Protein AF-A0A7G2C3T5-F1 (afdb_monomer_lite)

Foldseek 3Di:
DDDDDDDPVRVVVVVVVVVVVVVVVVCVVPDDDPDPPDDPDPPPPPPVPPPPPPCVVVVVVVVVVVVVVVVVVVVCVVCVNDDPPPPPVVPPCVVVVVVVVVVVVVVVVVVVVVVVVVCVVPDDDPDDPVVVVVVVVVVQVVCCVPDPDHDDDPVPPDPPPPPPPDDCVVVVVVVVVDDDDDDDDDDDDDDDDDDDDDDDDDDDDDDPDD

InterPro domains:
  IPR029488 Hemingway/CFA97 [PF13879] (24-121)
  IPR038792 CFAP97 domain-containing protein 1/2 [PTHR33768] (8-199)

Radius of gyration: 69.46 Å; chains: 1; bounding box: 112×69×190 Å

Organism: NCBI:txid59799

Sequence (210 aa):
MTEPKKSGSQMTQEAMQQRAYQQHRERLANVKPSVDNKTPESAAYTRHVGRQKNNEKQFNQVEYENQVLVDRLVHIMSTKGGVDNSEPWRDKNKGVDSNRKRNNRQKEIDMENQRLLARLQNAKPTYSSQKMKSDRKKNETYASNISRYPYRPMDTAEPLEKEAYVPQASRKAERQQEQPHREEQHESESGSGEEYAQDDDDFESDEDTE

Structure (mmCIF, N/CA/C/O backbone):
data_AF-A0A7G2C3T5-F1
#
_entry.id   AF-A0A7G2C3T5-F1
#
loop_
_atom_site.group_PDB
_atom_site.id
_atom_site.type_symbol
_atom_site.label_atom_id
_atom_site.label_alt_id
_atom_site.label_comp_id
_atom_site.label_asym_id
_atom_site.label_entity_id
_atom_site.label_seq_id
_atom_site.pdbx_PDB_ins_code
_atom_site.Cartn_x
_atom_site.Cartn_y
_atom_site.Cartn_z
_atom_site.occupancy
_atom_site.B_iso_or_equiv
_atom_site.auth_seq_id
_atom_site.auth_comp_id
_atom_site.auth_asym_id
_atom_site.auth_atom_id
_atom_site.pdbx_PDB_model_num
ATOM 1 N N . MET A 1 1 ? 49.537 8.658 -113.781 1.00 55.59 1 MET A N 1
ATOM 2 C CA . MET A 1 1 ? 50.329 9.873 -114.064 1.00 55.59 1 MET A CA 1
ATOM 3 C C . MET A 1 1 ? 51.605 9.775 -113.247 1.00 55.59 1 MET A C 1
ATOM 5 O O . MET A 1 1 ? 51.510 9.592 -112.043 1.00 55.59 1 MET A O 1
ATOM 9 N N . THR A 1 2 ? 52.768 9.746 -113.892 1.00 65.00 2 THR A N 1
ATOM 10 C CA . THR A 1 2 ? 54.082 9.647 -113.235 1.00 65.00 2 THR A CA 1
ATOM 11 C C . THR A 1 2 ? 54.535 11.034 -112.796 1.00 65.00 2 THR A C 1
ATOM 13 O O . THR A 1 2 ? 54.501 11.954 -113.613 1.00 65.00 2 THR A O 1
ATOM 16 N N . GLU A 1 3 ? 54.935 11.196 -111.534 1.00 73.31 3 GLU A N 1
ATOM 17 C CA . GLU A 1 3 ? 55.375 12.497 -111.023 1.00 73.31 3 GLU A CA 1
ATOM 18 C C . GLU A 1 3 ? 56.602 13.037 -111.783 1.00 73.31 3 GLU A C 1
ATOM 20 O O . GLU A 1 3 ? 57.465 12.255 -112.205 1.00 73.31 3 GLU A O 1
ATOM 25 N N . PRO A 1 4 ? 56.690 14.365 -111.988 1.00 75.06 4 PRO A N 1
ATOM 26 C CA . PRO A 1 4 ? 57.822 14.978 -112.668 1.00 75.06 4 PRO A CA 1
ATOM 27 C C . PRO A 1 4 ? 59.125 14.744 -111.890 1.00 75.06 4 PRO A C 1
ATOM 29 O O . PRO A 1 4 ? 59.168 14.831 -110.662 1.00 75.06 4 PRO A O 1
ATOM 32 N N . LYS A 1 5 ? 60.213 14.453 -112.617 1.00 71.38 5 LYS A N 1
ATOM 33 C CA . LYS A 1 5 ? 61.543 14.219 -112.031 1.00 71.38 5 LYS A CA 1
ATOM 34 C C . LYS A 1 5 ? 62.011 15.480 -111.300 1.00 71.38 5 LYS A C 1
ATOM 36 O O . LYS A 1 5 ? 62.174 16.530 -111.919 1.00 71.38 5 LYS A O 1
ATOM 41 N N . LYS A 1 6 ? 62.235 15.365 -109.992 1.00 72.25 6 LYS A N 1
ATOM 42 C CA . LYS A 1 6 ? 62.668 16.475 -109.137 1.00 72.25 6 LYS A CA 1
ATOM 43 C C . LYS A 1 6 ? 64.092 16.910 -109.495 1.00 72.25 6 LYS A C 1
ATOM 45 O O . LYS A 1 6 ? 64.972 16.075 -109.701 1.00 72.25 6 LYS A O 1
ATOM 50 N N . SER A 1 7 ? 64.312 18.223 -109.564 1.00 80.19 7 SER A N 1
ATOM 51 C CA . SER A 1 7 ? 65.638 18.815 -109.794 1.00 80.19 7 SER A CA 1
ATOM 52 C C . SER A 1 7 ? 66.581 18.525 -108.618 1.00 80.19 7 SER A C 1
ATOM 54 O O . SER A 1 7 ? 66.133 18.414 -107.476 1.00 80.19 7 SER A O 1
ATOM 56 N N . GLY A 1 8 ? 67.896 18.452 -108.857 1.00 80.62 8 GLY A N 1
ATOM 57 C CA . GLY A 1 8 ? 68.891 18.185 -107.807 1.00 80.62 8 GLY A CA 1
ATOM 58 C C . GLY A 1 8 ? 68.818 19.163 -106.626 1.00 80.62 8 GLY A C 1
ATOM 59 O O . GLY A 1 8 ? 68.940 18.750 -105.477 1.00 80.62 8 GLY A O 1
ATOM 60 N N . SER A 1 9 ? 68.514 20.438 -106.892 1.00 83.31 9 SER A N 1
ATOM 61 C CA . SER A 1 9 ? 68.298 21.458 -105.853 1.00 83.31 9 SER A CA 1
ATOM 62 C C . SER A 1 9 ? 67.016 21.235 -105.039 1.00 83.31 9 SER A C 1
ATOM 64 O O . SER A 1 9 ? 66.939 21.652 -103.889 1.00 83.31 9 SER A O 1
ATOM 66 N N . GLN A 1 10 ? 65.995 20.611 -105.627 1.00 81.75 10 GLN A N 1
ATOM 67 C CA . GLN A 1 10 ? 64.730 20.313 -104.953 1.00 81.75 10 GLN A CA 1
ATOM 68 C C . GLN A 1 10 ? 64.885 19.101 -104.026 1.00 81.75 10 GLN A C 1
ATOM 70 O O . GLN A 1 10 ? 64.400 19.116 -102.900 1.00 81.75 10 GLN A O 1
ATOM 75 N N . MET A 1 11 ? 65.644 18.090 -104.458 1.00 84.81 11 MET A N 1
ATOM 76 C CA . MET A 1 11 ? 65.967 16.909 -103.650 1.00 84.81 11 MET A CA 1
ATOM 77 C C . MET A 1 11 ? 66.753 17.265 -102.383 1.00 84.81 11 MET A C 1
ATOM 79 O O . MET A 1 11 ? 66.468 16.741 -101.306 1.00 84.81 11 MET A O 1
ATOM 83 N N . THR A 1 12 ? 67.728 18.173 -102.483 1.00 86.69 12 THR A N 1
ATOM 84 C CA . THR A 1 12 ? 68.515 18.612 -101.320 1.00 86.69 12 THR A CA 1
ATOM 85 C C . THR A 1 12 ? 67.675 19.425 -100.339 1.00 86.69 12 THR A C 1
ATOM 87 O O . THR A 1 12 ? 67.779 19.211 -99.132 1.00 86.69 12 THR A O 1
ATOM 90 N N . GLN A 1 13 ? 66.797 20.300 -100.836 1.00 88.50 13 GLN A N 1
ATOM 91 C CA . GLN A 1 13 ? 65.859 21.055 -100.002 1.00 88.50 13 GLN A CA 1
ATOM 92 C C . GLN A 1 13 ? 64.874 20.136 -99.271 1.00 88.50 13 GLN A C 1
ATOM 94 O O . GLN A 1 13 ? 64.680 20.294 -98.066 1.00 88.50 13 GLN A O 1
ATOM 99 N N . GLU A 1 14 ? 64.300 19.144 -99.955 1.00 88.81 14 GLU A N 1
ATOM 100 C CA . GLU A 1 14 ? 63.409 18.158 -99.332 1.00 88.81 14 GLU A CA 1
ATOM 101 C C . GLU A 1 14 ? 64.135 17.333 -98.262 1.00 88.81 14 GLU A C 1
ATOM 103 O O . GLU A 1 14 ? 63.623 17.183 -97.154 1.00 88.81 14 GLU A O 1
ATOM 108 N N . ALA A 1 15 ? 65.357 16.865 -98.535 1.00 89.25 15 ALA A N 1
ATOM 109 C CA . ALA A 1 15 ? 66.158 16.130 -97.555 1.00 89.25 15 ALA A CA 1
ATOM 110 C C . ALA A 1 15 ? 66.499 16.987 -96.321 1.00 89.25 15 ALA A C 1
ATOM 112 O O . ALA A 1 15 ? 66.446 16.505 -95.186 1.00 89.25 15 ALA A O 1
ATOM 113 N N . MET A 1 16 ? 66.803 18.274 -96.516 1.00 92.69 16 MET A N 1
ATOM 114 C CA . MET A 1 16 ? 67.028 19.215 -95.415 1.00 92.69 16 MET A CA 1
ATOM 115 C C . MET A 1 16 ? 65.765 19.428 -94.578 1.00 92.69 16 MET A C 1
ATOM 117 O O . MET A 1 16 ? 65.841 19.393 -93.349 1.00 92.69 16 MET A O 1
ATOM 121 N N . GLN A 1 17 ? 64.610 19.607 -95.221 1.00 93.00 17 GLN A N 1
ATOM 122 C CA . GLN A 1 17 ? 63.327 19.753 -94.532 1.00 93.00 17 GLN A CA 1
ATOM 123 C C . GLN A 1 17 ? 62.967 18.489 -93.746 1.00 93.00 17 GLN A C 1
ATOM 125 O O . GLN A 1 17 ? 62.591 18.579 -92.578 1.00 93.00 17 GLN A O 1
ATOM 130 N N . GLN A 1 18 ? 63.155 17.309 -94.340 1.00 93.25 18 GLN A N 1
ATOM 131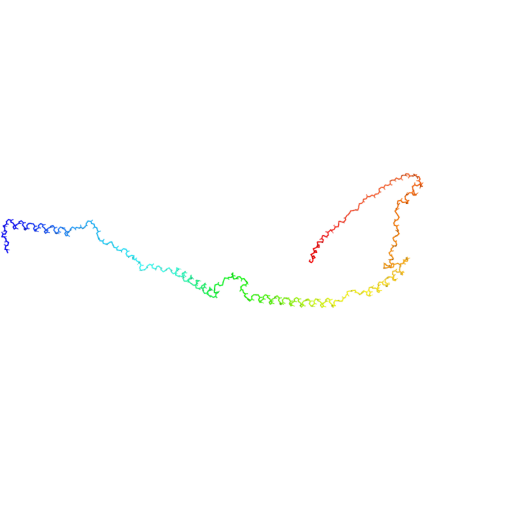 C CA . GLN A 1 18 ? 62.936 16.029 -93.665 1.00 93.25 18 GLN A CA 1
ATOM 132 C C . GLN A 1 18 ? 63.851 15.870 -92.448 1.00 93.25 18 GLN A C 1
ATOM 134 O O . GLN A 1 18 ? 63.385 15.480 -91.378 1.00 93.25 18 GLN A O 1
ATOM 139 N N . ARG A 1 19 ? 65.134 16.230 -92.569 1.00 93.44 19 ARG A N 1
ATOM 140 C CA . ARG A 1 19 ? 66.083 16.191 -91.449 1.00 93.44 19 ARG A CA 1
ATOM 141 C C . ARG A 1 19 ? 65.691 17.161 -90.333 1.00 93.44 19 ARG A C 1
ATOM 143 O O . ARG A 1 19 ? 65.727 16.786 -89.164 1.00 93.44 19 ARG A O 1
ATOM 150 N N . ALA A 1 20 ? 65.296 18.386 -90.674 1.00 94.81 20 ALA A N 1
ATOM 151 C CA . ALA A 1 20 ? 64.829 19.372 -89.700 1.00 94.81 20 ALA A CA 1
ATOM 152 C C . ALA A 1 20 ? 63.558 18.893 -88.979 1.00 94.81 20 ALA A C 1
ATOM 154 O O . ALA A 1 20 ? 63.442 19.035 -87.761 1.00 94.81 20 ALA A O 1
ATOM 155 N N . TYR A 1 21 ? 62.640 18.262 -89.713 1.00 95.38 21 TYR A N 1
ATOM 156 C CA . TYR A 1 21 ? 61.425 17.679 -89.156 1.00 95.38 21 TYR A CA 1
ATOM 157 C C . TYR A 1 21 ? 61.725 16.528 -88.187 1.00 95.38 21 TYR A C 1
ATOM 159 O O . TYR A 1 21 ? 61.172 16.490 -87.089 1.00 95.38 21 TYR A O 1
ATOM 167 N N . GLN A 1 22 ? 62.644 15.626 -88.545 1.00 95.19 22 GLN A N 1
ATOM 168 C CA . GLN A 1 22 ? 63.076 14.537 -87.662 1.00 95.19 22 GLN A CA 1
ATOM 169 C C . GLN A 1 22 ? 63.698 15.078 -86.369 1.00 95.19 22 GLN A C 1
ATOM 171 O O . GLN A 1 22 ? 63.258 14.708 -85.283 1.00 95.19 22 GLN A O 1
ATOM 176 N N . GLN A 1 23 ? 64.621 16.040 -86.472 1.00 94.81 23 GLN A N 1
ATOM 177 C CA . GLN A 1 23 ? 65.222 16.689 -85.300 1.00 94.81 23 GLN A CA 1
ATOM 178 C C . GLN A 1 23 ? 64.179 17.386 -84.421 1.00 94.81 23 GLN A C 1
ATOM 180 O O . GLN A 1 23 ? 64.268 17.352 -83.195 1.00 94.81 23 GLN A O 1
ATOM 185 N N . HIS A 1 24 ? 63.176 18.029 -85.022 1.00 95.62 24 HIS A N 1
ATOM 186 C CA . HIS A 1 24 ? 62.096 18.650 -84.264 1.00 95.62 24 HIS A CA 1
ATOM 187 C C . HIS A 1 24 ? 61.274 17.609 -83.494 1.00 95.62 24 HIS A C 1
ATOM 189 O O . HIS A 1 24 ? 61.003 17.809 -82.309 1.00 95.62 24 HIS A O 1
ATOM 195 N N . ARG A 1 25 ? 60.931 16.483 -84.129 1.00 95.94 25 ARG A N 1
ATOM 196 C CA . ARG A 1 25 ? 60.209 15.386 -83.470 1.00 95.94 25 ARG A CA 1
ATOM 197 C C . ARG A 1 25 ? 61.007 14.763 -82.332 1.00 95.94 25 ARG A C 1
ATOM 199 O O . ARG A 1 25 ? 60.432 14.505 -81.280 1.00 95.94 25 ARG A O 1
ATOM 206 N N . GLU A 1 26 ? 62.311 14.571 -82.510 1.00 95.25 26 GLU A N 1
ATOM 207 C CA . GLU A 1 26 ? 63.200 14.093 -81.445 1.00 95.25 26 GLU A CA 1
ATOM 208 C C . GLU A 1 26 ? 63.234 15.062 -80.262 1.00 95.25 26 GLU A C 1
ATOM 210 O O . GLU A 1 26 ? 63.181 14.636 -79.109 1.00 95.25 26 GLU A O 1
ATOM 215 N N . ARG A 1 27 ? 63.262 16.376 -80.519 1.00 94.12 27 ARG A N 1
ATOM 216 C CA . ARG A 1 27 ? 63.163 17.378 -79.450 1.00 94.12 27 ARG A CA 1
ATOM 217 C C . ARG A 1 27 ? 61.826 17.273 -78.726 1.00 94.12 27 ARG A C 1
ATOM 219 O O . ARG A 1 27 ? 61.833 17.207 -77.506 1.00 94.12 27 ARG A O 1
ATOM 226 N N . LEU A 1 28 ? 60.706 17.197 -79.446 1.00 92.25 28 LEU A N 1
ATOM 227 C CA . LEU A 1 28 ? 59.378 17.064 -78.833 1.00 92.25 28 LEU A CA 1
ATOM 228 C C . LEU A 1 28 ? 59.247 15.798 -77.976 1.00 92.25 28 LEU A C 1
ATOM 230 O O . LEU A 1 28 ? 58.658 15.862 -76.905 1.00 92.25 28 LEU A O 1
ATOM 234 N N . ALA A 1 29 ? 59.822 14.674 -78.414 1.00 90.81 29 ALA A N 1
ATOM 235 C CA . ALA A 1 29 ? 59.808 13.427 -77.651 1.00 90.81 29 ALA A CA 1
ATOM 236 C C . ALA A 1 29 ? 60.634 13.510 -76.354 1.00 90.81 29 ALA A C 1
ATOM 238 O O . ALA A 1 29 ? 60.285 12.878 -75.361 1.00 90.81 29 ALA A O 1
ATOM 239 N N . ASN A 1 30 ? 61.715 14.296 -76.358 1.00 91.00 30 ASN A N 1
ATOM 240 C CA . ASN A 1 30 ? 62.633 14.431 -75.225 1.00 91.00 30 ASN A CA 1
ATOM 241 C C . ASN A 1 30 ? 62.318 15.622 -74.301 1.00 91.00 30 ASN A C 1
ATOM 243 O O . ASN A 1 30 ? 62.952 15.772 -73.253 1.00 91.00 30 ASN A O 1
ATOM 247 N N . VAL A 1 31 ? 61.370 16.489 -74.668 1.00 90.12 31 VAL A N 1
ATOM 248 C CA . VAL A 1 31 ? 60.939 17.604 -73.816 1.00 90.12 31 VAL A CA 1
ATOM 249 C C . VAL A 1 31 ? 60.243 17.044 -72.575 1.00 90.12 31 VAL A C 1
ATOM 251 O O . VAL A 1 31 ? 59.242 16.336 -72.660 1.00 90.12 31 VAL A O 1
ATOM 254 N N . LYS A 1 32 ? 60.775 17.382 -71.395 1.00 83.50 32 LYS A N 1
ATOM 255 C CA . LYS A 1 32 ? 60.150 17.039 -70.114 1.00 83.50 32 LYS A CA 1
ATOM 256 C C . LYS A 1 32 ? 58.870 17.868 -69.931 1.00 83.50 32 LYS A C 1
ATOM 258 O O . LYS A 1 32 ? 58.898 19.068 -70.214 1.00 83.50 32 LYS A O 1
ATOM 263 N N . PRO A 1 33 ? 57.767 17.277 -69.442 1.00 82.69 33 PRO A N 1
ATOM 264 C CA . PRO A 1 33 ? 56.560 18.035 -69.137 1.00 82.69 33 PRO A CA 1
ATOM 265 C C . PRO A 1 33 ? 56.848 19.054 -68.025 1.00 82.69 33 PRO A C 1
ATOM 267 O O . PRO A 1 33 ? 57.494 18.729 -67.030 1.00 82.69 33 PRO A O 1
ATOM 270 N N . SER A 1 34 ? 56.374 20.291 -68.198 1.00 83.81 34 SER A N 1
ATOM 271 C CA . SER A 1 34 ? 56.545 21.367 -67.206 1.00 83.81 34 SER A CA 1
ATOM 272 C C . SER A 1 34 ? 55.594 21.240 -66.011 1.00 83.81 34 SER A C 1
ATOM 274 O O . SER A 1 34 ? 55.799 21.906 -65.000 1.00 83.81 34 SER A O 1
ATOM 276 N N . VAL A 1 35 ? 54.545 20.427 -66.139 1.00 83.50 35 VAL A N 1
ATOM 277 C CA . VAL A 1 35 ? 53.522 20.203 -65.116 1.00 83.50 35 VAL A CA 1
ATOM 278 C C . VAL A 1 35 ? 53.440 18.705 -64.870 1.00 83.50 35 VAL A C 1
ATOM 280 O O . VAL A 1 35 ? 53.374 17.920 -65.819 1.00 83.50 35 VAL A O 1
ATOM 283 N N . ASP A 1 36 ? 53.487 18.311 -63.601 1.00 80.25 36 ASP A N 1
ATOM 284 C CA . ASP A 1 36 ? 53.295 16.921 -63.217 1.00 80.25 36 ASP A CA 1
ATOM 285 C C . ASP A 1 36 ? 51.817 16.552 -63.380 1.00 80.25 36 ASP A C 1
ATOM 287 O O . ASP A 1 36 ? 50.965 16.992 -62.614 1.00 80.25 36 ASP A O 1
ATOM 291 N N . ASN A 1 37 ? 51.518 15.770 -64.417 1.00 77.56 37 ASN A N 1
ATOM 292 C CA . ASN A 1 37 ? 50.182 15.236 -64.681 1.00 77.56 37 ASN A CA 1
ATOM 293 C C . ASN A 1 37 ? 50.037 13.787 -64.191 1.00 77.56 37 ASN A C 1
ATOM 295 O O . ASN A 1 37 ? 49.113 13.086 -64.610 1.00 77.56 37 ASN A O 1
ATOM 299 N N . LYS A 1 38 ? 50.964 13.285 -63.365 1.00 80.62 38 LYS A N 1
ATOM 300 C CA . LYS A 1 38 ? 50.809 11.960 -62.764 1.00 80.62 38 LYS A CA 1
ATOM 301 C C . LYS A 1 38 ? 49.662 11.989 -61.764 1.00 80.62 38 LYS A C 1
ATOM 303 O O . LYS A 1 38 ? 49.487 12.949 -61.017 1.00 80.62 38 LYS A O 1
ATOM 308 N N . THR A 1 39 ? 48.893 10.908 -61.730 1.00 72.94 39 THR A N 1
ATOM 309 C CA . THR A 1 39 ? 47.891 10.705 -60.686 1.00 72.94 39 THR A CA 1
ATOM 310 C C . THR A 1 39 ? 48.610 10.703 -59.334 1.00 72.94 39 THR A C 1
ATOM 312 O O . THR A 1 39 ? 49.563 9.929 -59.187 1.00 72.94 39 THR A O 1
ATOM 315 N N . PRO A 1 40 ? 48.213 11.544 -58.360 1.00 77.00 40 PRO A N 1
ATOM 316 C CA . PRO A 1 40 ? 48.818 11.502 -57.036 1.00 77.00 40 PRO A CA 1
ATOM 317 C C . PRO A 1 40 ? 48.654 10.095 -56.462 1.00 77.00 40 PRO A C 1
ATOM 319 O O . PRO A 1 40 ? 47.617 9.459 -56.673 1.00 77.00 40 PRO A O 1
ATOM 322 N N . GLU A 1 41 ? 49.686 9.607 -55.766 1.00 71.00 41 GLU A N 1
ATOM 323 C CA . GLU A 1 41 ? 49.637 8.324 -55.069 1.00 71.00 41 GLU A CA 1
ATOM 324 C C . GLU A 1 41 ? 48.388 8.332 -54.197 1.00 71.00 41 GLU A C 1
ATOM 326 O O . GLU A 1 41 ? 48.234 9.178 -53.312 1.00 71.00 41 GLU A O 1
ATOM 331 N N . SER A 1 42 ? 47.430 7.466 -54.534 1.00 65.19 42 SER A N 1
ATOM 332 C CA . SER A 1 42 ? 46.173 7.420 -53.818 1.00 65.19 42 SER A CA 1
ATOM 333 C C . SER A 1 42 ? 46.516 7.197 -52.355 1.00 65.19 42 SER A C 1
ATOM 335 O O . SER A 1 42 ? 47.053 6.145 -52.007 1.00 65.19 42 SER A O 1
ATOM 337 N N . ALA A 1 43 ? 46.158 8.145 -51.493 1.00 59.53 43 ALA A N 1
ATOM 338 C CA . ALA A 1 43 ? 45.996 7.887 -50.074 1.00 59.53 43 ALA A CA 1
ATOM 339 C C . ALA A 1 43 ? 44.776 6.965 -49.895 1.00 59.53 43 ALA A C 1
ATOM 341 O O . ALA A 1 43 ? 43.797 7.304 -49.236 1.00 59.53 43 ALA A O 1
ATOM 342 N N . ALA A 1 44 ? 44.806 5.793 -50.533 1.00 58.31 44 ALA A N 1
ATOM 343 C CA . ALA A 1 44 ? 43.999 4.656 -50.173 1.00 58.31 44 ALA A CA 1
ATOM 344 C C . ALA A 1 44 ? 44.498 4.266 -48.789 1.00 58.31 44 ALA A C 1
ATOM 346 O O . ALA A 1 44 ? 45.454 3.515 -48.658 1.00 58.31 44 ALA A O 1
ATOM 347 N N . TYR A 1 45 ? 43.917 4.924 -47.788 1.00 61.28 45 TYR A N 1
ATOM 348 C CA . TYR A 1 45 ? 43.994 4.675 -46.361 1.00 61.28 45 TYR A CA 1
ATOM 349 C C . TYR A 1 45 ? 44.672 3.338 -46.045 1.00 61.28 45 TYR A C 1
ATOM 351 O O . TYR A 1 45 ? 44.010 2.304 -45.919 1.00 61.28 45 TYR A O 1
ATOM 359 N N . THR A 1 46 ? 46.005 3.350 -45.937 1.00 60.03 46 THR A N 1
ATOM 360 C CA . THR A 1 46 ? 46.755 2.218 -45.407 1.00 60.03 46 THR A CA 1
ATOM 361 C C . THR A 1 46 ? 46.340 2.117 -43.952 1.00 60.03 46 THR A C 1
ATOM 363 O O . THR A 1 46 ? 46.936 2.734 -43.070 1.00 60.03 46 THR A O 1
ATOM 366 N N . ARG A 1 47 ? 45.270 1.364 -43.672 1.00 60.31 47 ARG A N 1
ATOM 367 C CA . ARG A 1 47 ? 45.054 0.854 -42.325 1.00 60.31 47 ARG A CA 1
ATOM 368 C C . ARG A 1 47 ? 46.306 0.072 -42.012 1.00 60.31 47 ARG A C 1
ATOM 370 O O . ARG A 1 47 ? 46.573 -0.930 -42.667 1.00 60.31 47 ARG A O 1
ATOM 377 N N . HIS A 1 48 ? 47.082 0.540 -41.043 1.00 61.91 48 HIS A N 1
ATOM 378 C CA . HIS A 1 48 ? 48.139 -0.265 -40.461 1.00 61.91 48 HIS A CA 1
ATOM 379 C C . HIS A 1 48 ? 47.493 -1.547 -39.925 1.00 61.91 48 HIS A C 1
ATOM 381 O O . HIS A 1 48 ? 46.940 -1.562 -38.822 1.00 61.91 48 HIS A O 1
ATOM 387 N N . VAL A 1 49 ? 47.514 -2.607 -40.733 1.00 60.41 49 VAL A N 1
ATOM 388 C CA . VAL A 1 49 ? 47.107 -3.954 -40.348 1.00 60.41 49 VAL A CA 1
ATOM 389 C C . VAL A 1 49 ? 48.137 -4.393 -39.310 1.00 60.41 49 VAL A C 1
ATOM 391 O O . VAL A 1 49 ? 49.236 -4.805 -39.658 1.00 60.41 49 VAL A O 1
ATOM 394 N N . GLY A 1 50 ? 47.859 -4.135 -38.031 1.00 56.41 50 GLY A N 1
ATOM 395 C CA . GLY A 1 50 ? 48.818 -4.378 -36.947 1.00 56.41 50 GLY A CA 1
ATOM 396 C C . GLY A 1 50 ? 48.856 -3.347 -35.819 1.00 56.41 50 GLY A C 1
ATOM 397 O O . GLY A 1 50 ? 49.573 -3.556 -34.848 1.00 56.41 50 GLY A O 1
ATOM 398 N N . ARG A 1 51 ? 48.076 -2.256 -35.870 1.00 57.19 51 ARG A N 1
ATOM 399 C CA . ARG A 1 51 ? 47.841 -1.399 -34.686 1.00 57.19 51 ARG A CA 1
ATOM 400 C C . ARG A 1 51 ? 46.468 -1.627 -34.049 1.00 57.19 51 ARG A C 1
ATOM 402 O O . ARG A 1 51 ? 45.893 -0.709 -33.477 1.00 57.19 51 ARG A O 1
ATOM 409 N N . GLN A 1 52 ? 45.974 -2.863 -34.043 1.00 58.78 52 GLN A N 1
ATOM 410 C CA . GLN A 1 52 ? 45.150 -3.279 -32.909 1.00 58.78 52 GLN A CA 1
ATOM 411 C C . GLN A 1 52 ? 46.111 -3.442 -31.736 1.00 58.78 52 GLN A C 1
ATOM 413 O O . GLN A 1 52 ? 46.680 -4.503 -31.510 1.00 58.78 52 GLN A O 1
ATOM 418 N N . LYS A 1 53 ? 46.381 -2.336 -31.034 1.00 61.53 53 LYS A N 1
ATOM 419 C CA . LYS A 1 53 ? 46.936 -2.442 -29.689 1.00 61.53 53 LYS A CA 1
ATOM 420 C C . LYS A 1 53 ? 45.954 -3.336 -28.941 1.00 61.53 53 LYS A C 1
ATOM 422 O O . LYS A 1 53 ? 44.773 -2.996 -28.903 1.00 61.53 53 LYS A O 1
ATOM 427 N N . ASN A 1 54 ? 46.420 -4.475 -28.437 1.00 61.94 54 ASN A N 1
ATOM 428 C CA . ASN A 1 54 ? 45.657 -5.343 -27.548 1.00 61.94 54 ASN A CA 1
ATOM 429 C C . ASN A 1 54 ? 45.317 -4.535 -26.294 1.00 61.94 54 ASN A C 1
ATOM 431 O O . ASN A 1 54 ? 46.003 -4.595 -25.279 1.00 61.94 54 ASN A O 1
ATOM 435 N N . ASN A 1 55 ? 44.288 -3.699 -26.390 1.00 70.50 55 ASN A N 1
ATOM 436 C CA . ASN A 1 55 ? 43.731 -2.970 -25.275 1.00 70.50 55 ASN A CA 1
ATOM 437 C C . ASN A 1 55 ? 42.834 -3.963 -24.548 1.00 70.50 55 ASN A C 1
ATOM 439 O O . ASN A 1 55 ? 41.618 -3.826 -24.556 1.00 70.50 55 ASN A O 1
ATOM 443 N N . GLU A 1 56 ? 43.442 -4.988 -23.956 1.00 78.12 56 GLU A N 1
ATOM 444 C CA . GLU A 1 56 ? 42.767 -6.019 -23.165 1.00 78.12 56 GLU A CA 1
ATOM 445 C C . GLU A 1 56 ? 41.832 -5.376 -22.134 1.00 78.12 56 GLU A C 1
ATOM 447 O O . GLU A 1 56 ? 40.702 -5.799 -21.962 1.00 78.12 56 GLU A O 1
ATOM 452 N N . LYS A 1 57 ? 42.232 -4.228 -21.573 1.00 80.94 57 LYS A N 1
ATOM 453 C CA . LYS A 1 57 ? 41.382 -3.398 -20.708 1.00 80.94 57 LYS A CA 1
ATOM 454 C C . LYS A 1 57 ? 40.100 -2.893 -21.383 1.00 80.94 57 LYS A C 1
ATOM 456 O O . LYS A 1 57 ? 39.058 -2.879 -20.745 1.00 80.94 57 LYS A O 1
ATOM 461 N N . GLN A 1 58 ? 40.167 -2.458 -22.644 1.00 84.56 58 GLN A N 1
ATOM 462 C CA . GLN A 1 58 ? 38.982 -2.028 -23.399 1.00 84.56 58 GLN A CA 1
ATOM 463 C C . GLN A 1 58 ? 38.102 -3.222 -23.766 1.00 84.56 58 GLN A C 1
ATOM 465 O O . GLN A 1 58 ? 36.887 -3.119 -23.668 1.00 84.56 58 GLN A O 1
ATOM 470 N N . PHE A 1 59 ? 38.703 -4.355 -24.137 1.00 87.25 59 PHE A N 1
ATOM 471 C CA . PHE A 1 59 ? 37.957 -5.585 -24.400 1.00 87.25 59 PHE A CA 1
ATOM 472 C C . PHE A 1 59 ? 37.236 -6.087 -23.146 1.00 87.25 59 PHE A C 1
ATOM 474 O O . PHE A 1 59 ? 36.029 -6.289 -23.193 1.00 87.25 59 PHE A O 1
ATOM 481 N N . ASN A 1 60 ? 37.928 -6.164 -22.009 1.00 89.69 60 ASN A N 1
ATOM 482 C CA . ASN A 1 60 ? 37.345 -6.581 -20.733 1.00 89.69 60 ASN A CA 1
ATOM 483 C C . ASN A 1 60 ? 36.233 -5.627 -20.272 1.00 89.69 60 ASN A C 1
ATOM 485 O O . ASN A 1 60 ? 35.225 -6.074 -19.732 1.00 89.69 60 ASN A O 1
ATOM 489 N N . GLN A 1 61 ? 36.387 -4.319 -20.509 1.00 93.31 61 GLN A N 1
ATOM 490 C CA . GLN A 1 61 ? 35.339 -3.339 -20.219 1.00 93.31 61 GLN A CA 1
ATOM 491 C C . GLN A 1 61 ? 34.090 -3.589 -21.072 1.00 93.31 61 GLN A C 1
ATOM 493 O O . GLN A 1 61 ? 32.984 -3.617 -20.542 1.00 93.31 61 GLN A O 1
ATOM 498 N N . VAL A 1 62 ? 34.266 -3.818 -22.376 1.00 93.69 62 VAL A N 1
ATOM 499 C CA . VAL A 1 62 ? 33.158 -4.124 -23.293 1.00 93.69 62 VAL A CA 1
ATOM 500 C C . VAL A 1 62 ? 32.483 -5.445 -22.919 1.00 93.69 62 VAL A C 1
ATOM 502 O O . VAL A 1 62 ? 31.259 -5.532 -22.939 1.00 93.69 62 VAL A O 1
ATOM 505 N N . GLU A 1 63 ? 33.243 -6.472 -22.542 1.00 94.94 63 GLU A N 1
ATOM 506 C CA . GLU A 1 63 ? 32.679 -7.749 -22.095 1.00 94.94 63 GLU A CA 1
ATOM 507 C C . GLU A 1 63 ? 31.868 -7.607 -20.806 1.00 94.94 63 GLU A C 1
ATOM 509 O O . GLU A 1 63 ? 30.756 -8.130 -20.725 1.00 94.94 63 GLU A O 1
ATOM 514 N N . TYR A 1 64 ? 32.378 -6.855 -19.830 1.00 97.00 64 TYR A N 1
ATOM 515 C CA . TYR A 1 64 ? 31.648 -6.559 -18.601 1.00 97.00 64 TYR A CA 1
ATOM 516 C C . TYR A 1 64 ? 30.353 -5.785 -18.883 1.00 97.00 64 TYR A C 1
ATOM 518 O O . TYR A 1 64 ? 29.286 -6.150 -18.390 1.00 97.00 64 TYR A O 1
ATOM 526 N N . GLU A 1 65 ? 30.413 -4.749 -19.721 1.00 97.00 65 GLU A N 1
ATOM 527 C CA . GLU A 1 65 ? 29.232 -3.977 -20.121 1.00 97.00 65 GLU A CA 1
ATOM 528 C C . GLU A 1 65 ? 28.200 -4.843 -20.854 1.00 97.00 65 GLU A C 1
ATOM 530 O O . GLU A 1 65 ? 27.001 -4.718 -20.599 1.00 97.00 65 GLU A O 1
ATOM 535 N N . ASN A 1 66 ? 28.651 -5.772 -21.700 1.00 96.06 66 ASN A N 1
ATOM 536 C CA . ASN A 1 66 ? 27.779 -6.730 -22.374 1.00 96.06 66 ASN A CA 1
ATOM 537 C C . ASN A 1 66 ? 27.104 -7.691 -21.385 1.00 96.06 66 ASN A C 1
ATOM 539 O O . ASN A 1 66 ? 25.910 -7.949 -21.523 1.00 96.06 66 ASN A O 1
ATOM 543 N N . GLN A 1 67 ? 27.823 -8.189 -20.373 1.00 97.31 67 GLN A N 1
ATOM 544 C CA . GLN A 1 67 ? 27.235 -9.023 -19.316 1.00 97.31 67 GLN A CA 1
ATOM 545 C C . GLN A 1 67 ? 26.166 -8.253 -18.535 1.00 97.31 67 GLN A C 1
ATOM 547 O O . GLN A 1 67 ? 25.035 -8.719 -18.412 1.00 97.31 67 GLN A O 1
ATOM 552 N N . VAL A 1 68 ? 26.479 -7.029 -18.099 1.00 97.50 68 VAL A N 1
ATOM 553 C CA . VAL A 1 68 ? 25.527 -6.157 -17.393 1.00 97.50 68 VAL A CA 1
ATOM 554 C C . VAL A 1 68 ? 24.295 -5.865 -18.251 1.00 97.50 68 VAL A C 1
ATOM 556 O O . VAL A 1 68 ? 23.173 -5.833 -17.741 1.00 97.50 68 VAL A O 1
ATOM 559 N N . LEU A 1 69 ? 24.477 -5.640 -19.554 1.00 97.25 69 LEU A N 1
ATOM 560 C CA . LEU A 1 69 ? 23.370 -5.421 -20.478 1.00 97.25 69 LEU A CA 1
ATOM 561 C C . LEU A 1 69 ? 22.475 -6.659 -20.577 1.00 97.25 69 LEU A C 1
ATOM 563 O O . LEU A 1 69 ? 21.255 -6.528 -20.478 1.00 97.25 69 LEU A O 1
ATOM 567 N N . VAL A 1 70 ? 23.063 -7.845 -20.744 1.00 97.00 70 VAL A N 1
ATOM 568 C CA . VAL A 1 70 ? 22.322 -9.111 -20.807 1.00 97.00 70 VAL A CA 1
ATOM 569 C C . VAL A 1 70 ? 21.537 -9.339 -19.519 1.00 97.00 70 VAL A C 1
ATOM 571 O O . VAL A 1 70 ? 20.340 -9.602 -19.598 1.00 97.00 70 VAL A O 1
ATOM 574 N N . ASP A 1 71 ? 22.148 -9.149 -18.351 1.00 95.88 71 ASP A N 1
ATOM 575 C CA . ASP A 1 71 ? 21.472 -9.305 -17.059 1.00 95.88 71 ASP A CA 1
ATOM 576 C C . ASP A 1 71 ? 20.270 -8.357 -16.924 1.00 95.88 71 ASP A C 1
ATOM 578 O O . ASP A 1 71 ? 19.182 -8.764 -16.506 1.00 95.88 71 ASP A O 1
ATOM 582 N N . ARG A 1 72 ? 20.423 -7.094 -17.347 1.00 94.00 72 ARG A N 1
ATOM 583 C CA . ARG A 1 72 ? 19.323 -6.116 -17.366 1.00 94.00 72 ARG A CA 1
ATOM 584 C C . ARG A 1 72 ? 18.216 -6.512 -18.340 1.00 94.00 72 ARG A C 1
ATOM 586 O O . ARG A 1 72 ? 17.042 -6.369 -18.007 1.00 94.00 72 ARG A O 1
ATOM 593 N N . LEU A 1 73 ? 18.560 -7.015 -19.525 1.00 92.81 73 LEU A N 1
ATOM 594 C CA . LEU A 1 73 ? 17.581 -7.478 -20.510 1.00 92.81 73 LEU A CA 1
ATOM 595 C C . LEU A 1 73 ? 16.829 -8.712 -20.012 1.00 92.81 73 LEU A C 1
ATOM 597 O O . LEU A 1 73 ? 15.605 -8.740 -20.100 1.00 92.81 73 LEU A O 1
ATOM 601 N N . VAL A 1 74 ? 17.523 -9.687 -19.423 1.00 93.75 74 VAL A N 1
ATOM 602 C CA . VAL A 1 74 ? 16.906 -10.861 -18.787 1.00 93.75 74 VAL A CA 1
ATOM 603 C C . VAL A 1 74 ? 15.953 -10.423 -17.680 1.00 93.75 74 VAL A C 1
ATOM 605 O O . VAL A 1 74 ? 14.827 -10.915 -17.615 1.00 93.75 74 VAL A O 1
ATOM 608 N N . HIS A 1 75 ? 16.360 -9.460 -16.851 1.00 89.62 75 HIS A N 1
ATOM 609 C CA . HIS A 1 75 ? 15.494 -8.890 -15.827 1.00 89.62 75 HIS A CA 1
ATOM 610 C C . HIS A 1 75 ? 14.227 -8.266 -16.434 1.00 89.62 75 HIS A C 1
ATOM 612 O O . HIS A 1 75 ? 13.131 -8.617 -16.010 1.00 89.62 75 HIS A O 1
ATOM 618 N N . ILE A 1 76 ? 14.350 -7.422 -17.465 1.00 88.12 76 ILE A N 1
ATOM 619 C CA . ILE A 1 76 ? 13.207 -6.794 -18.156 1.00 88.12 76 ILE A CA 1
ATOM 620 C C . ILE A 1 76 ? 12.292 -7.840 -18.812 1.00 88.12 76 ILE A C 1
ATOM 622 O O . ILE A 1 76 ? 11.068 -7.732 -18.731 1.00 88.12 76 ILE A O 1
ATOM 626 N N . MET A 1 77 ? 12.865 -8.859 -19.457 1.00 87.25 77 MET A N 1
ATOM 627 C CA . MET A 1 77 ? 12.114 -9.946 -20.093 1.00 87.25 77 MET A CA 1
ATOM 628 C C . MET A 1 77 ? 11.363 -10.787 -19.055 1.00 87.25 77 MET A C 1
ATOM 630 O O . MET A 1 77 ? 10.213 -11.160 -19.285 1.00 87.25 77 MET A O 1
ATOM 634 N N . SER A 1 78 ? 11.990 -11.044 -17.904 1.00 85.19 78 SER A N 1
ATOM 635 C CA . SER A 1 78 ? 11.394 -11.767 -16.778 1.00 85.19 78 SER A CA 1
ATOM 636 C C . SER A 1 78 ? 10.252 -10.975 -16.133 1.00 85.19 78 SER A C 1
ATOM 638 O O . SER A 1 78 ? 9.156 -11.501 -15.943 1.00 85.19 78 SER A O 1
ATOM 640 N N . THR A 1 79 ? 10.460 -9.681 -15.869 1.00 82.62 79 THR A N 1
ATOM 641 C CA . THR A 1 79 ? 9.448 -8.801 -15.262 1.00 82.62 79 THR A CA 1
ATOM 642 C C . THR A 1 79 ? 8.409 -8.287 -16.262 1.00 82.62 79 THR A C 1
ATOM 644 O O . THR A 1 79 ? 7.462 -7.614 -15.858 1.00 82.62 79 THR A O 1
ATOM 647 N N . LYS A 1 80 ? 8.549 -8.598 -17.563 1.00 78.06 80 LYS A N 1
ATOM 648 C CA . LYS A 1 80 ? 7.685 -8.139 -18.672 1.00 78.06 80 LYS A CA 1
ATOM 649 C C . LYS A 1 80 ? 7.464 -6.617 -18.695 1.00 78.06 80 LYS A C 1
ATOM 651 O O . LYS A 1 80 ? 6.424 -6.153 -19.159 1.00 78.06 80 LYS A O 1
ATOM 656 N N . GLY A 1 81 ? 8.425 -5.841 -18.190 1.00 68.06 81 GLY A N 1
ATOM 657 C CA . GLY A 1 81 ? 8.304 -4.384 -18.078 1.00 68.06 81 GLY A CA 1
ATOM 658 C C . GLY A 1 81 ? 7.443 -3.897 -16.904 1.00 68.06 81 GLY A C 1
ATOM 659 O O . GLY A 1 81 ? 6.946 -2.773 -16.942 1.00 68.06 81 GLY A O 1
ATOM 660 N N . GLY A 1 82 ? 7.254 -4.717 -15.865 1.00 68.00 82 GLY A N 1
ATOM 661 C CA . GLY A 1 82 ? 6.666 -4.278 -14.602 1.00 68.00 82 GLY A CA 1
ATOM 662 C C . GLY A 1 82 ? 7.558 -3.237 -13.924 1.00 68.00 82 GLY A C 1
ATOM 663 O O . GLY A 1 82 ? 8.665 -3.545 -13.494 1.00 68.00 82 GLY A O 1
ATOM 664 N N . VAL A 1 83 ? 7.084 -1.996 -13.847 1.00 65.81 83 VAL A N 1
ATOM 665 C CA . VAL A 1 83 ? 7.688 -0.941 -13.024 1.00 65.81 83 VAL A CA 1
ATOM 666 C C . VAL A 1 83 ? 7.176 -1.131 -11.592 1.00 65.81 83 VAL A C 1
ATOM 668 O O . VAL A 1 83 ? 6.001 -1.437 -11.417 1.00 65.81 83 VAL A O 1
ATOM 671 N N . ASP A 1 84 ? 8.007 -0.907 -10.568 1.00 61.09 84 ASP A N 1
ATOM 672 C CA . ASP A 1 84 ? 7.585 -0.888 -9.145 1.00 61.09 84 ASP A CA 1
ATOM 673 C C . ASP A 1 84 ? 6.518 0.198 -8.859 1.00 61.09 84 ASP A C 1
ATOM 675 O O . ASP A 1 84 ? 5.803 0.183 -7.866 1.00 61.09 84 ASP A O 1
ATOM 679 N N . ASN A 1 85 ? 6.329 1.111 -9.814 1.00 59.44 85 ASN A N 1
ATOM 680 C CA . ASN A 1 85 ? 5.189 2.014 -9.908 1.00 59.44 85 ASN A CA 1
ATOM 681 C C . ASN A 1 85 ? 4.004 1.379 -10.662 1.00 59.44 85 ASN A C 1
ATOM 683 O O . ASN A 1 85 ? 3.309 2.034 -11.441 1.00 59.44 85 ASN A O 1
ATOM 687 N N . SER A 1 86 ? 3.780 0.076 -10.498 1.00 56.12 86 SER A N 1
ATOM 688 C CA . SER A 1 86 ? 2.469 -0.479 -10.788 1.00 56.12 86 SER A CA 1
ATOM 689 C C . SER A 1 86 ? 1.572 -0.020 -9.653 1.00 56.12 86 SER A C 1
ATOM 691 O O . SER A 1 86 ? 1.726 -0.454 -8.512 1.00 56.12 86 SER A O 1
ATOM 693 N N . GLU A 1 87 ? 0.669 0.892 -9.978 1.00 58.66 87 GLU A N 1
ATOM 694 C CA . GLU A 1 87 ? -0.427 1.316 -9.126 1.00 58.66 87 GLU A CA 1
ATOM 695 C C . GLU A 1 87 ? -0.924 0.165 -8.220 1.00 58.66 87 GLU A C 1
ATOM 697 O O . GLU A 1 87 ? -1.387 -0.860 -8.740 1.00 58.66 87 GLU A O 1
ATOM 702 N N . PRO A 1 88 ? -0.845 0.282 -6.877 1.00 56.81 88 PRO A N 1
ATOM 703 C CA . PRO A 1 88 ? -1.115 -0.828 -5.959 1.00 56.81 88 PRO A CA 1
ATOM 704 C C . PRO A 1 88 ? -2.559 -1.358 -6.030 1.00 56.81 88 PRO A C 1
ATOM 706 O O . PRO A 1 88 ? -2.863 -2.383 -5.423 1.00 56.81 88 PRO A O 1
ATOM 709 N N . TRP A 1 89 ? -3.431 -0.694 -6.791 1.00 54.97 89 TRP A N 1
ATOM 710 C CA . TRP A 1 89 ? -4.813 -1.066 -7.090 1.00 54.97 89 TRP A CA 1
ATOM 711 C C . TRP A 1 89 ? -4.991 -1.946 -8.341 1.00 54.97 89 TRP A C 1
ATOM 713 O O . TRP A 1 89 ? -6.085 -2.463 -8.561 1.00 54.97 89 TRP A O 1
ATOM 723 N N . ARG A 1 90 ? -3.949 -2.178 -9.154 1.00 53.31 90 ARG A N 1
ATOM 724 C CA . ARG A 1 90 ? -4.039 -3.034 -10.357 1.00 53.31 90 ARG A CA 1
ATOM 725 C C . ARG A 1 90 ? -3.860 -4.533 -10.061 1.00 53.31 90 ARG A C 1
ATOM 727 O O . ARG A 1 90 ? -4.101 -5.370 -10.934 1.00 53.31 90 ARG A O 1
ATOM 734 N N . ASP A 1 91 ? -3.517 -4.881 -8.821 1.00 57.94 91 ASP A N 1
ATOM 735 C CA . ASP A 1 91 ? -3.527 -6.257 -8.326 1.00 57.94 91 ASP A CA 1
ATOM 736 C C . ASP A 1 91 ? -4.958 -6.687 -7.983 1.00 57.94 91 ASP A C 1
ATOM 738 O O . ASP A 1 91 ? -5.486 -6.422 -6.900 1.00 57.94 91 ASP A O 1
ATOM 742 N N . LYS A 1 92 ? -5.590 -7.412 -8.908 1.00 57.12 92 LYS A N 1
ATOM 743 C CA . LYS A 1 92 ? -6.953 -7.959 -8.754 1.00 57.12 92 LYS A CA 1
ATOM 744 C C . LYS A 1 92 ? -7.105 -8.839 -7.499 1.00 57.12 92 LYS A C 1
ATOM 746 O O . LYS A 1 92 ? -8.210 -8.988 -6.985 1.00 57.12 92 LYS A O 1
ATOM 751 N N . ASN A 1 93 ? -5.997 -9.363 -6.970 1.00 58.53 93 ASN A N 1
ATOM 752 C CA . ASN A 1 93 ? -5.971 -10.224 -5.788 1.00 58.53 93 ASN A CA 1
ATOM 753 C C . ASN A 1 93 ? -5.867 -9.448 -4.458 1.00 58.53 93 ASN A C 1
ATOM 755 O O . ASN A 1 93 ? -6.337 -9.948 -3.436 1.00 58.53 93 ASN A O 1
ATOM 759 N N . LYS A 1 94 ? -5.367 -8.200 -4.448 1.00 57.16 94 LYS A N 1
ATOM 760 C CA . LYS A 1 94 ? -5.248 -7.402 -3.210 1.00 57.16 94 LYS A CA 1
ATOM 761 C C . LYS A 1 94 ? -6.603 -7.043 -2.600 1.00 57.16 94 LYS A C 1
ATOM 763 O O . LYS A 1 94 ? -6.729 -7.013 -1.379 1.00 57.16 94 LYS A O 1
ATOM 768 N N . GLY A 1 95 ? -7.636 -6.823 -3.419 1.00 58.38 95 GLY A N 1
ATOM 769 C CA . GLY A 1 95 ? -9.001 -6.586 -2.930 1.00 58.38 95 GLY A CA 1
ATOM 770 C C . GLY A 1 95 ? -9.596 -7.803 -2.208 1.00 58.38 95 GLY A C 1
ATOM 771 O O . GLY A 1 95 ? -10.250 -7.659 -1.175 1.00 58.38 95 GLY A O 1
ATOM 772 N N . VAL A 1 96 ? -9.308 -9.011 -2.704 1.00 60.94 96 VAL A N 1
ATOM 773 C CA . VAL A 1 96 ? -9.749 -10.277 -2.096 1.00 60.94 96 VAL A CA 1
ATOM 774 C C . VAL A 1 96 ? -9.011 -10.531 -0.779 1.00 60.94 96 VAL A C 1
ATOM 776 O O . VAL A 1 96 ? -9.640 -10.881 0.222 1.00 60.94 96 VAL A O 1
ATOM 779 N N . ASP A 1 97 ? -7.700 -10.286 -0.743 1.00 66.75 97 ASP A N 1
ATOM 780 C CA . ASP A 1 97 ? -6.896 -10.410 0.476 1.00 66.75 97 ASP A CA 1
ATOM 781 C C . ASP A 1 97 ? -7.263 -9.349 1.531 1.00 66.75 97 ASP A C 1
ATOM 783 O O . ASP A 1 97 ? -7.326 -9.662 2.722 1.00 66.75 97 ASP A O 1
ATOM 787 N N . SER A 1 98 ? -7.590 -8.123 1.108 1.00 75.81 98 SER A N 1
ATOM 788 C CA . SER A 1 98 ? -8.062 -7.044 1.986 1.00 75.81 98 SER A CA 1
ATOM 789 C C . SER A 1 98 ? -9.422 -7.365 2.611 1.00 75.81 98 SER A C 1
ATOM 791 O O . SER A 1 98 ? -9.574 -7.290 3.832 1.00 75.81 98 SER A O 1
ATOM 793 N N . ASN A 1 99 ? -10.392 -7.829 1.814 1.00 80.50 99 ASN A N 1
ATOM 794 C CA . ASN A 1 99 ? -11.698 -8.252 2.325 1.00 80.50 99 ASN A CA 1
ATOM 795 C C . ASN A 1 99 ? -11.582 -9.458 3.263 1.00 80.50 99 ASN A C 1
ATOM 797 O O . ASN A 1 99 ? -12.228 -9.483 4.310 1.00 80.50 99 ASN A O 1
ATOM 801 N N . ARG A 1 100 ? -10.717 -10.434 2.950 1.00 85.81 100 ARG A N 1
ATOM 802 C CA . ARG A 1 100 ? -10.439 -11.564 3.851 1.00 85.81 100 ARG A CA 1
ATOM 803 C C . ARG A 1 100 ? -9.852 -11.084 5.179 1.00 85.81 100 ARG A C 1
ATOM 805 O O . ARG A 1 100 ? -10.308 -11.517 6.234 1.00 85.81 100 ARG A O 1
ATOM 812 N N . LYS A 1 101 ? -8.883 -10.165 5.141 1.00 86.94 101 LYS A N 1
ATOM 813 C CA . LYS A 1 101 ? -8.262 -9.588 6.342 1.00 86.94 101 LYS A CA 1
ATOM 814 C C . LYS A 1 101 ? -9.268 -8.797 7.179 1.00 86.94 101 LYS A C 1
ATOM 816 O O . LYS A 1 101 ? -9.306 -8.971 8.394 1.00 86.94 101 LYS A O 1
ATOM 821 N N . ARG A 1 102 ? -10.119 -7.990 6.538 1.00 89.25 102 ARG A N 1
ATOM 822 C CA . ARG A 1 102 ? -11.211 -7.260 7.198 1.00 89.25 102 ARG A CA 1
ATOM 823 C C . ARG A 1 102 ? -12.194 -8.216 7.869 1.00 89.25 102 ARG A C 1
ATOM 825 O O . ARG A 1 102 ? -12.505 -8.029 9.039 1.00 89.25 102 ARG A O 1
ATOM 832 N N . ASN A 1 103 ? -12.630 -9.257 7.163 1.00 92.94 103 ASN A N 1
ATOM 833 C CA . ASN A 1 103 ? -13.569 -10.243 7.697 1.00 92.94 103 ASN A CA 1
ATOM 834 C C . ASN A 1 103 ? -12.972 -11.031 8.870 1.00 92.94 103 ASN A C 1
ATOM 836 O O . ASN A 1 103 ? -13.674 -11.299 9.839 1.00 92.94 103 ASN A O 1
ATOM 840 N N . ASN A 1 104 ? -11.686 -11.386 8.811 1.00 94.00 104 ASN A N 1
ATOM 841 C CA . ASN A 1 104 ? -11.007 -12.046 9.926 1.00 94.00 104 ASN A CA 1
ATOM 842 C C . ASN A 1 104 ? -10.921 -11.129 11.149 1.00 94.00 104 ASN A C 1
ATOM 844 O O . ASN A 1 104 ? -11.292 -11.548 12.240 1.00 94.00 104 ASN A O 1
ATOM 848 N N . ARG A 1 105 ? -10.538 -9.862 10.955 1.00 95.12 105 ARG A N 1
ATOM 849 C CA . ARG A 1 105 ? -10.500 -8.878 12.042 1.00 95.12 105 ARG A CA 1
ATOM 850 C C . ARG A 1 105 ? -11.882 -8.628 12.647 1.00 95.12 105 ARG A C 1
ATOM 852 O O . ARG A 1 105 ? -11.993 -8.501 13.858 1.00 95.12 105 ARG A O 1
ATOM 859 N N . GLN A 1 106 ? -12.937 -8.603 11.831 1.00 96.56 106 GLN A N 1
ATOM 860 C CA . GLN A 1 106 ? -14.307 -8.488 12.336 1.00 96.56 106 GLN A CA 1
ATOM 861 C C . GLN A 1 106 ? -14.678 -9.683 13.221 1.00 96.56 106 GLN A C 1
ATOM 863 O O . GLN A 1 106 ? -15.194 -9.488 14.313 1.00 96.56 106 GLN A O 1
ATOM 868 N N . LYS A 1 107 ? -14.345 -10.910 12.803 1.00 97.19 107 LYS A N 1
ATOM 869 C CA . LYS A 1 107 ? -14.579 -12.113 13.617 1.00 97.19 107 LYS A CA 1
ATOM 870 C C . LYS A 1 107 ? -13.817 -12.079 14.942 1.00 97.19 107 LYS A C 1
ATOM 872 O O . LYS A 1 107 ? -14.356 -12.510 15.954 1.00 97.19 107 LYS A O 1
ATOM 877 N N . GLU A 1 108 ? -12.578 -11.591 14.940 1.00 97.81 108 GLU A N 1
ATOM 878 C CA . GLU A 1 108 ? -11.785 -11.407 16.164 1.00 97.81 108 GLU A CA 1
ATOM 879 C C . GLU A 1 108 ? -12.467 -10.427 17.124 1.00 97.81 108 GLU A C 1
ATOM 881 O O . GLU A 1 108 ? -12.673 -10.763 18.289 1.00 97.81 108 GLU A O 1
ATOM 886 N N . ILE A 1 109 ? -12.893 -9.269 16.609 1.00 97.75 109 ILE A N 1
ATOM 887 C CA . ILE A 1 109 ? -13.634 -8.257 17.372 1.00 97.75 109 ILE A CA 1
ATOM 888 C C . ILE A 1 109 ? -14.939 -8.844 17.926 1.00 97.75 109 ILE A C 1
ATOM 890 O O . ILE A 1 109 ? -15.249 -8.657 19.099 1.00 97.75 109 ILE A O 1
ATOM 894 N N . ASP A 1 110 ? -15.693 -9.596 17.125 1.00 97.94 110 ASP A N 1
ATOM 895 C CA . ASP A 1 110 ? -16.963 -10.184 17.558 1.00 97.94 110 ASP A CA 1
ATOM 896 C C . ASP A 1 110 ? -16.761 -11.224 18.673 1.00 97.94 110 ASP A C 1
ATOM 898 O O . ASP A 1 110 ? -17.526 -11.253 19.639 1.00 97.94 110 ASP A O 1
ATOM 902 N N . MET A 1 111 ? -15.711 -12.050 18.588 1.00 97.94 111 MET A N 1
ATOM 903 C CA . MET A 1 111 ? -15.357 -12.996 19.654 1.00 97.94 111 MET A CA 1
ATOM 904 C C . MET A 1 111 ? -14.954 -12.277 20.946 1.00 97.94 111 MET A C 1
ATOM 906 O O . MET A 1 111 ? -15.350 -12.692 22.040 1.00 97.94 111 MET A O 1
ATOM 910 N N . GLU A 1 112 ? -14.184 -11.194 20.841 1.00 98.12 112 GLU A N 1
ATOM 911 C CA . GLU A 1 112 ? -13.803 -10.377 21.993 1.00 98.12 112 GLU A CA 1
ATOM 912 C C . GLU A 1 112 ? -15.026 -9.705 22.630 1.00 98.12 112 GLU A C 1
ATOM 914 O O . GLU A 1 112 ? -15.216 -9.792 23.846 1.00 98.12 112 GLU A O 1
ATOM 919 N N . ASN A 1 113 ? -15.914 -9.140 21.813 1.00 97.81 113 ASN A N 1
ATOM 920 C CA . ASN A 1 113 ? -17.168 -8.539 22.256 1.00 97.81 113 ASN A CA 1
ATOM 921 C C . ASN A 1 113 ? -18.061 -9.554 22.976 1.00 97.81 113 ASN A C 1
ATOM 923 O O . ASN A 1 113 ? -18.602 -9.251 24.038 1.00 97.81 113 ASN A O 1
ATOM 927 N N . GLN A 1 114 ? -18.176 -10.782 22.462 1.00 97.94 114 GLN A N 1
ATOM 928 C CA . GLN A 1 114 ? -18.916 -11.855 23.135 1.00 97.94 114 GLN A CA 1
ATOM 929 C C . GLN A 1 114 ? -18.301 -12.212 24.494 1.00 97.94 114 GLN A C 1
ATOM 931 O O . GLN A 1 114 ? -19.025 -12.399 25.475 1.00 97.94 114 GLN A O 1
ATOM 936 N N . ARG A 1 115 ? -16.967 -12.263 24.589 1.00 97.88 115 ARG A N 1
ATOM 937 C CA . ARG A 1 115 ? -16.262 -12.513 25.854 1.00 97.88 115 ARG A CA 1
ATOM 938 C C . ARG A 1 115 ? -16.485 -11.384 26.864 1.00 97.88 115 ARG A C 1
ATOM 940 O O . ARG A 1 115 ? -16.712 -11.661 28.044 1.00 97.88 115 ARG A O 1
ATOM 947 N N . LEU A 1 116 ? -16.416 -10.129 26.423 1.00 97.81 116 LEU A N 1
ATOM 948 C CA . LEU A 1 116 ? -16.684 -8.960 27.263 1.00 97.81 116 LEU A CA 1
ATOM 949 C C . LEU A 1 116 ? -18.135 -8.944 27.739 1.00 97.81 116 LEU A C 1
ATOM 951 O O . LEU A 1 116 ? -18.378 -8.774 28.932 1.00 97.81 116 LEU A O 1
ATOM 955 N N . LEU A 1 117 ? -19.084 -9.208 26.843 1.00 97.88 117 LEU A N 1
ATOM 956 C CA . LEU A 1 117 ? -20.500 -9.299 27.177 1.00 97.88 117 LEU A CA 1
ATOM 957 C C . LEU A 1 117 ? -20.753 -10.381 28.230 1.00 97.88 117 LEU A C 1
ATOM 959 O O . LEU A 1 117 ? -21.395 -10.109 29.241 1.00 97.88 117 LEU A O 1
ATOM 963 N N . ALA A 1 118 ? -20.187 -11.578 28.050 1.00 97.50 118 ALA A N 1
ATOM 964 C CA . ALA A 1 118 ? -20.300 -12.653 29.030 1.00 97.50 118 ALA A CA 1
ATOM 965 C C . ALA A 1 118 ? -19.702 -12.251 30.387 1.00 97.50 118 ALA A C 1
ATOM 967 O O . ALA A 1 118 ? -20.257 -12.580 31.436 1.00 97.50 118 ALA A O 1
ATOM 968 N N . ARG A 1 119 ? -18.585 -11.512 30.397 1.00 97.50 119 ARG A N 1
ATOM 969 C CA . ARG A 1 119 ? -17.992 -10.994 31.635 1.00 97.50 119 ARG A CA 1
ATOM 970 C C . ARG A 1 119 ? -18.906 -9.978 32.316 1.00 97.50 119 ARG A C 1
ATOM 972 O O . ARG A 1 119 ? -19.061 -10.063 33.527 1.00 97.50 119 ARG A O 1
ATOM 979 N N . LEU A 1 120 ? -19.497 -9.050 31.565 1.00 95.44 120 LEU A N 1
ATOM 980 C CA . LEU A 1 120 ? -20.411 -8.036 32.097 1.00 95.44 120 LEU A CA 1
ATOM 981 C C . LEU A 1 120 ? -21.694 -8.664 32.646 1.00 95.44 120 LEU A C 1
ATOM 983 O O . LEU A 1 120 ? -22.107 -8.336 33.751 1.00 95.44 120 LEU A O 1
ATOM 987 N N . GLN A 1 121 ? -22.282 -9.615 31.922 1.00 95.12 121 GLN A N 1
ATOM 988 C CA . GLN A 1 121 ? -23.498 -10.314 32.350 1.00 95.12 121 GLN A CA 1
ATOM 989 C C . GLN A 1 121 ? -23.279 -11.155 33.612 1.00 95.12 121 GLN A C 1
ATOM 991 O O . GLN A 1 121 ? -24.156 -11.227 34.468 1.00 95.12 121 GLN A O 1
ATOM 996 N N . ASN A 1 122 ? -22.106 -11.780 33.743 1.00 94.69 122 ASN A N 1
ATOM 997 C CA . ASN A 1 122 ? -21.759 -12.586 34.915 1.00 94.69 122 ASN A CA 1
ATOM 998 C C . ASN A 1 122 ? -21.128 -11.770 36.054 1.00 94.69 122 ASN A C 1
ATOM 1000 O O . ASN A 1 122 ? -20.872 -12.319 37.132 1.00 94.69 122 ASN A O 1
ATOM 1004 N N . ALA A 1 123 ? -20.845 -10.483 35.837 1.00 93.69 123 ALA A N 1
ATOM 1005 C CA . ALA A 1 123 ? -20.298 -9.620 36.868 1.00 93.69 123 ALA A CA 1
ATOM 1006 C C . ALA A 1 123 ? -21.332 -9.457 37.987 1.00 93.69 123 ALA A C 1
ATOM 1008 O O . ALA A 1 123 ? -22.433 -8.946 37.788 1.00 93.69 123 ALA A O 1
ATOM 1009 N N . LYS A 1 124 ? -20.975 -9.911 39.190 1.00 88.81 124 LYS A N 1
ATOM 1010 C CA . LYS A 1 124 ? -21.833 -9.755 40.364 1.00 88.81 124 LYS A CA 1
ATOM 1011 C C . LYS A 1 124 ? -21.786 -8.297 40.830 1.00 88.81 124 LYS A C 1
ATOM 1013 O O . LYS A 1 124 ? -20.692 -7.736 40.899 1.00 88.81 124 LYS A O 1
ATOM 1018 N N . PRO A 1 125 ? -22.926 -7.695 41.202 1.00 88.81 125 PRO A N 1
ATOM 1019 C CA . PRO A 1 125 ? -22.926 -6.362 41.784 1.00 88.81 125 PRO A CA 1
ATOM 1020 C C . PRO A 1 125 ? -22.161 -6.369 43.114 1.00 88.81 125 PRO A C 1
ATOM 1022 O O . PRO A 1 125 ? -22.344 -7.261 43.945 1.00 88.81 125 PRO A O 1
ATOM 1025 N N . THR A 1 126 ? -21.311 -5.361 43.323 1.00 86.31 126 THR A N 1
ATOM 1026 C CA . THR A 1 126 ? -20.498 -5.210 44.546 1.00 86.31 126 THR A CA 1
ATOM 1027 C C . THR A 1 126 ? -21.362 -4.978 45.785 1.00 86.31 126 THR A C 1
ATOM 1029 O O . THR A 1 126 ? -20.980 -5.345 46.895 1.00 86.31 126 THR A O 1
ATOM 1032 N N . TYR A 1 127 ? -22.550 -4.399 45.606 1.00 88.31 127 TYR A N 1
ATOM 1033 C CA . TYR A 1 127 ? -23.503 -4.153 46.678 1.00 88.31 127 TYR A CA 1
ATOM 1034 C C . TYR A 1 127 ? -24.861 -4.789 46.379 1.00 88.31 127 TYR A C 1
ATOM 1036 O O . TYR A 1 127 ? -25.307 -4.879 45.238 1.00 88.31 127 TYR A O 1
ATOM 1044 N N . SER A 1 128 ? -25.546 -5.218 47.440 1.00 90.19 128 SER A N 1
ATOM 1045 C CA . SER A 1 128 ? -26.931 -5.682 47.372 1.00 90.19 128 SER A CA 1
ATOM 1046 C C . SER A 1 128 ? -27.840 -4.598 47.932 1.00 90.19 128 SER A C 1
ATOM 1048 O O . SER A 1 128 ? -27.745 -4.268 49.114 1.00 90.19 128 SER A O 1
ATOM 1050 N N . SER A 1 129 ? -28.746 -4.071 47.102 1.00 89.50 129 SER A N 1
ATOM 1051 C CA . SER A 1 129 ? -29.733 -3.069 47.533 1.00 89.50 129 SER A CA 1
ATOM 1052 C C . SER A 1 129 ? -30.553 -3.567 48.727 1.00 89.50 129 SER A C 1
ATOM 1054 O O . SER A 1 129 ? -30.783 -2.827 49.679 1.00 89.50 129 SER A O 1
ATOM 1056 N N . GLN A 1 130 ? -30.920 -4.853 48.735 1.00 91.75 130 GLN A N 1
ATOM 1057 C CA . GLN A 1 130 ? -31.675 -5.442 49.838 1.00 91.75 130 GLN A CA 1
ATOM 1058 C C . GLN A 1 130 ? -30.864 -5.471 51.137 1.00 91.75 130 GLN A C 1
ATOM 1060 O O . GLN A 1 130 ? -31.384 -5.117 52.196 1.00 91.75 130 GLN A O 1
ATOM 1065 N N . LYS A 1 131 ? -29.579 -5.841 51.053 1.00 94.19 131 LYS A N 1
ATOM 1066 C CA . LYS A 1 131 ? -28.676 -5.796 52.206 1.00 94.19 131 LYS A CA 1
ATOM 1067 C C . LYS A 1 131 ? -28.529 -4.364 52.714 1.00 94.19 131 LYS A C 1
ATOM 1069 O O . LYS A 1 131 ? -28.735 -4.139 53.901 1.00 94.19 131 LYS A O 1
ATOM 1074 N N . MET A 1 132 ? -28.286 -3.403 51.822 1.00 92.81 132 MET A N 1
ATOM 1075 C CA . MET A 1 132 ? -28.157 -1.989 52.182 1.00 92.81 132 MET A CA 1
ATOM 1076 C C . MET A 1 132 ? -29.411 -1.455 52.874 1.00 92.81 132 MET A C 1
ATOM 1078 O O . MET A 1 132 ? -29.295 -0.811 53.909 1.00 92.81 132 MET A O 1
ATOM 1082 N N . LYS A 1 133 ? -30.610 -1.772 52.370 1.00 92.44 133 LYS A N 1
ATOM 1083 C CA . LYS A 1 133 ? -31.876 -1.408 53.029 1.00 92.44 133 LYS A CA 1
ATOM 1084 C C . LYS A 1 133 ? -31.986 -2.020 54.428 1.00 92.44 133 LYS A C 1
ATOM 1086 O O . LYS A 1 133 ? -32.405 -1.346 55.366 1.00 92.44 133 LYS A O 1
ATOM 1091 N N . SER A 1 134 ? -31.599 -3.287 54.585 1.00 94.62 134 SER A N 1
ATOM 1092 C CA . SER A 1 134 ? -31.652 -3.969 55.882 1.00 94.62 134 SER A CA 1
ATOM 1093 C C . SER A 1 134 ? -30.640 -3.416 56.889 1.00 94.62 134 SER A C 1
ATOM 1095 O O . SER A 1 134 ? -30.982 -3.212 58.053 1.00 94.62 134 SER A O 1
ATOM 1097 N N . ASP A 1 135 ? -29.418 -3.133 56.435 1.00 95.00 135 ASP A N 1
ATOM 1098 C CA . ASP A 1 135 ? -28.345 -2.580 57.256 1.00 95.00 135 ASP A CA 1
ATOM 1099 C C . ASP A 1 135 ? -28.677 -1.137 57.638 1.00 95.00 135 ASP A C 1
ATOM 1101 O O . ASP A 1 135 ? -28.522 -0.754 58.793 1.00 95.00 135 ASP A O 1
ATOM 1105 N N . ARG A 1 136 ? -29.264 -0.371 56.711 1.00 92.69 136 ARG A N 1
ATOM 1106 C CA . ARG A 1 136 ? -29.793 0.966 56.978 1.00 92.69 136 ARG A CA 1
ATOM 1107 C C . ARG A 1 136 ? -30.851 0.953 58.078 1.00 92.69 136 ARG A C 1
ATOM 1109 O O . ARG A 1 136 ? -30.719 1.706 59.034 1.00 92.69 136 ARG A O 1
ATOM 1116 N N . LYS A 1 137 ? -31.846 0.065 57.996 1.00 92.12 137 LYS A N 1
ATOM 1117 C CA . LYS A 1 137 ? -32.885 -0.052 59.031 1.00 92.12 137 LYS A CA 1
ATOM 1118 C C . LYS A 1 137 ? -32.288 -0.346 60.412 1.00 92.12 137 LYS A C 1
ATOM 1120 O O . LYS A 1 137 ? -32.716 0.234 61.404 1.00 92.12 137 LYS A O 1
ATOM 1125 N N . LYS A 1 138 ? -31.284 -1.228 60.492 1.00 95.19 13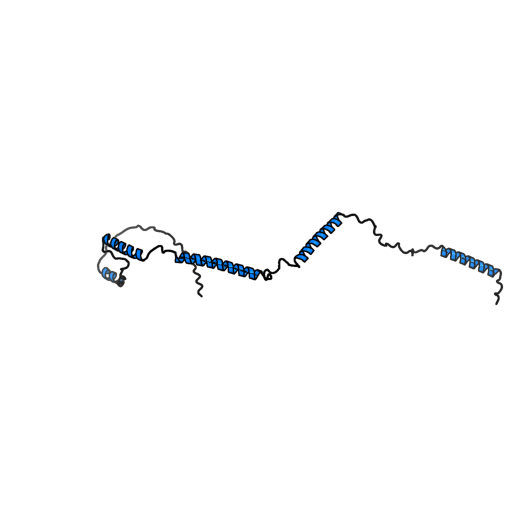8 LYS A N 1
ATOM 1126 C CA . LYS A 1 138 ? -30.568 -1.503 61.751 1.00 95.19 138 LYS A CA 1
ATOM 1127 C C . LYS A 1 138 ? -29.819 -0.265 62.240 1.00 95.19 138 LYS A C 1
ATOM 1129 O O . LYS A 1 138 ? -29.948 0.100 63.405 1.00 95.19 138 LYS A O 1
ATOM 1134 N N . ASN A 1 139 ? -29.100 0.413 61.351 1.00 94.06 139 ASN A N 1
ATOM 1135 C CA . ASN A 1 139 ? -28.375 1.634 61.686 1.00 94.06 139 ASN A CA 1
ATOM 1136 C C . ASN A 1 139 ? -29.307 2.741 62.185 1.00 94.06 139 ASN A C 1
ATOM 1138 O O . ASN A 1 139 ? -28.957 3.416 63.143 1.00 94.06 139 ASN A O 1
ATOM 1142 N N . GLU A 1 140 ? -30.503 2.887 61.615 1.00 92.94 140 GLU A N 1
ATOM 1143 C CA . GLU A 1 140 ? -31.518 3.833 62.095 1.00 92.94 140 GLU A CA 1
ATOM 1144 C C . GLU A 1 140 ? -31.989 3.487 63.514 1.00 92.94 140 GLU A C 1
ATOM 1146 O O . GLU A 1 140 ? -32.096 4.375 64.359 1.00 92.94 140 GLU A O 1
ATOM 1151 N N . THR A 1 141 ? -32.190 2.200 63.827 1.00 92.75 141 THR A N 1
ATOM 1152 C CA . THR A 1 141 ? -32.507 1.789 65.207 1.00 92.75 141 THR A CA 1
ATOM 1153 C C . THR A 1 141 ? -31.355 2.060 66.171 1.00 92.75 141 THR A C 1
ATOM 1155 O O . THR A 1 141 ? -31.583 2.557 67.271 1.00 92.75 141 THR A O 1
ATOM 1158 N N . TYR A 1 142 ? -30.108 1.797 65.767 1.00 95.06 142 TYR A N 1
ATOM 1159 C CA . TYR A 1 142 ? -28.940 2.101 66.592 1.00 95.06 142 TYR A CA 1
ATOM 1160 C C . TYR A 1 142 ? -28.795 3.602 66.815 1.00 95.06 142 TYR A C 1
ATOM 1162 O O . TYR A 1 142 ? -28.609 4.017 67.954 1.00 95.06 142 TYR A O 1
ATOM 1170 N N . ALA A 1 143 ? -28.960 4.407 65.766 1.00 93.44 143 ALA A N 1
ATOM 1171 C CA . ALA A 1 143 ? -28.922 5.859 65.839 1.00 93.44 143 ALA A CA 1
ATOM 1172 C C . ALA A 1 143 ? -29.995 6.408 66.791 1.00 93.44 143 ALA A C 1
ATOM 1174 O O . ALA A 1 143 ? -29.676 7.243 67.633 1.00 93.44 143 ALA A O 1
ATOM 1175 N N . SER A 1 144 ? -31.223 5.880 66.735 1.00 91.50 144 SER A N 1
ATOM 1176 C CA . SER A 1 144 ? -32.290 6.239 67.676 1.00 91.50 144 SER A CA 1
ATOM 1177 C C . SER A 1 144 ? -31.995 5.837 69.120 1.00 91.50 144 SER A C 1
ATOM 1179 O O . SER A 1 144 ? -32.420 6.525 70.043 1.00 91.50 144 SER A O 1
ATOM 1181 N N . ASN A 1 145 ? -31.306 4.718 69.335 1.00 94.06 145 ASN A N 1
ATOM 1182 C CA . ASN A 1 145 ? -31.006 4.232 70.681 1.00 94.06 145 ASN A CA 1
ATOM 1183 C C . ASN A 1 145 ? -29.851 5.005 71.334 1.00 94.06 145 ASN A C 1
ATOM 1185 O O . ASN A 1 145 ? -29.845 5.176 72.549 1.00 94.06 145 ASN A O 1
ATOM 1189 N N . ILE A 1 146 ? -28.870 5.460 70.546 1.00 94.81 146 ILE A N 1
ATOM 1190 C CA . ILE A 1 146 ? -27.707 6.215 71.048 1.00 94.81 146 ILE A CA 1
ATOM 1191 C C . ILE A 1 146 ? -27.935 7.731 71.055 1.00 94.81 146 ILE A C 1
ATOM 1193 O O . ILE A 1 146 ? -27.123 8.476 71.605 1.00 94.81 146 ILE A O 1
ATOM 1197 N N . SER A 1 147 ? -29.007 8.214 70.424 1.00 91.81 147 SER A N 1
ATOM 1198 C CA . SER A 1 147 ? -29.299 9.640 70.349 1.00 91.81 147 SER A CA 1
ATOM 1199 C C . SER A 1 147 ? -29.781 10.182 71.691 1.00 91.81 147 SER A C 1
ATOM 1201 O O . SER A 1 147 ? -30.734 9.678 72.279 1.00 91.81 147 SER A O 1
ATOM 1203 N N . ARG A 1 148 ? -29.174 11.285 72.136 1.00 94.06 148 ARG A N 1
ATOM 1204 C CA . ARG A 1 148 ? -29.615 12.038 73.321 1.00 94.06 148 ARG A CA 1
ATOM 1205 C C . ARG A 1 148 ? -30.962 12.752 73.122 1.00 94.06 148 ARG A C 1
ATOM 1207 O O . ARG A 1 148 ? -31.654 13.028 74.095 1.00 94.06 148 ARG A O 1
ATOM 1214 N N . TYR A 1 149 ? -31.308 13.070 71.878 1.00 89.19 149 TYR A N 1
ATOM 1215 C CA . TYR A 1 149 ? -32.520 13.791 71.477 1.00 89.19 149 TYR A CA 1
ATOM 1216 C C . TYR A 1 149 ? -33.342 12.941 70.497 1.00 89.19 149 TYR A C 1
ATOM 1218 O O . TYR A 1 149 ? -32.770 12.024 69.910 1.00 89.19 149 TYR A O 1
ATOM 1226 N N . PRO A 1 150 ? -34.643 13.228 70.281 1.00 88.44 150 PRO A N 1
ATOM 1227 C CA . PRO A 1 150 ? -35.483 12.445 69.373 1.00 88.44 150 PRO A CA 1
ATOM 1228 C C . PRO A 1 150 ? -34.869 12.327 67.971 1.00 88.44 150 PRO A C 1
ATOM 1230 O O . PRO A 1 150 ? -34.730 13.320 67.256 1.00 88.44 150 PRO A O 1
ATOM 1233 N N . TYR A 1 151 ? -34.491 11.107 67.590 1.00 88.06 151 TYR A N 1
ATOM 1234 C CA . TYR A 1 151 ? -33.879 10.821 66.297 1.00 88.06 151 TYR A CA 1
ATOM 1235 C C . TYR A 1 151 ? -34.917 10.840 65.173 1.00 88.06 151 TYR A C 1
ATOM 1237 O O . TYR A 1 151 ? -35.996 10.259 65.299 1.00 88.06 151 TYR A O 1
ATOM 1245 N N . ARG A 1 152 ? -34.571 11.488 64.056 1.00 86.38 152 ARG A N 1
ATOM 1246 C CA . ARG A 1 152 ? -35.383 11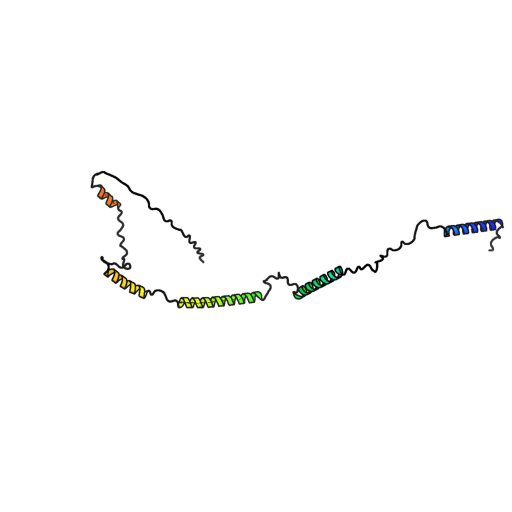.536 62.836 1.00 86.38 152 ARG A CA 1
ATOM 1247 C C . ARG A 1 152 ? -34.583 10.954 61.666 1.00 86.38 152 ARG A C 1
ATOM 1249 O O . ARG A 1 152 ? -33.529 11.503 61.342 1.00 86.38 152 ARG A O 1
ATOM 1256 N N . PRO A 1 153 ? -35.047 9.862 61.035 1.00 83.88 153 PRO A N 1
ATOM 1257 C CA . PRO A 1 153 ? -34.420 9.330 59.832 1.00 83.88 153 PRO A CA 1
ATOM 1258 C C . PRO A 1 153 ? -34.446 10.347 58.683 1.00 83.88 153 PRO A C 1
ATOM 1260 O O . PRO A 1 153 ? -35.465 10.991 58.432 1.00 83.88 153 PRO A O 1
ATOM 1263 N N . MET A 1 154 ? -33.342 10.453 57.941 1.00 74.31 154 MET A N 1
ATOM 1264 C CA . MET A 1 154 ? -33.197 11.435 56.852 1.00 74.31 154 MET A CA 1
ATOM 1265 C C . MET A 1 154 ? -34.182 11.224 55.688 1.00 74.31 154 MET A C 1
ATOM 1267 O O . MET A 1 154 ? -34.561 12.188 55.036 1.00 74.31 154 MET A O 1
ATOM 1271 N N . ASP A 1 155 ? -34.654 9.993 55.459 1.00 73.75 155 ASP A N 1
ATOM 1272 C CA . ASP A 1 155 ? -35.651 9.696 54.410 1.00 73.75 155 ASP A CA 1
ATOM 1273 C C . ASP A 1 155 ? -37.073 10.138 54.791 1.00 73.75 155 ASP A C 1
ATOM 1275 O O . ASP A 1 155 ? -37.959 10.182 53.943 1.00 73.75 155 ASP A O 1
ATOM 1279 N N . THR A 1 156 ? -37.302 10.429 56.075 1.00 64.50 156 THR A N 1
ATOM 1280 C CA . THR A 1 156 ? -38.597 10.867 56.621 1.00 64.50 156 THR A CA 1
ATOM 1281 C C . THR A 1 156 ? -38.641 12.365 56.879 1.00 64.50 156 THR A C 1
ATOM 1283 O O . THR A 1 156 ? -39.527 12.836 57.587 1.00 64.50 156 THR A O 1
ATOM 1286 N N . ALA A 1 157 ? -37.682 13.122 56.339 1.00 60.19 157 ALA A N 1
ATOM 1287 C CA . ALA A 1 157 ? -37.818 14.563 56.292 1.00 60.19 157 ALA A CA 1
ATOM 1288 C C . ALA A 1 157 ? -39.061 14.881 55.449 1.00 60.19 157 ALA A C 1
ATOM 1290 O O . ALA A 1 157 ? -39.016 14.860 54.219 1.00 60.19 157 ALA A O 1
ATOM 1291 N N . GLU A 1 158 ? -40.183 15.147 56.123 1.00 61.19 158 GLU A N 1
ATOM 1292 C CA . GLU A 1 158 ? -41.251 15.939 55.532 1.00 61.19 158 GLU A CA 1
ATOM 1293 C C . GLU A 1 158 ? -40.580 17.165 54.906 1.00 61.19 158 GLU A C 1
ATOM 1295 O O . GLU A 1 158 ? -39.661 17.722 55.530 1.00 61.19 158 GLU A O 1
ATOM 1300 N N . PRO A 1 159 ? -40.955 17.560 53.674 1.00 59.53 159 PRO A N 1
ATOM 1301 C CA . PRO A 1 159 ? -40.501 18.829 53.137 1.00 59.53 159 PRO A CA 1
ATOM 1302 C C . PRO A 1 159 ? -40.792 19.836 54.233 1.00 59.53 159 PRO A C 1
ATOM 1304 O O . PRO A 1 159 ? -41.952 19.945 54.624 1.00 59.53 159 PRO A O 1
ATOM 1307 N N . LEU A 1 160 ? -39.751 20.471 54.787 1.00 58.25 160 LEU A N 1
ATOM 1308 C CA . LEU A 1 160 ? -39.937 21.562 55.731 1.00 58.25 160 LEU A CA 1
ATOM 1309 C C . LEU A 1 160 ? -41.010 22.432 55.093 1.00 58.25 160 LEU A C 1
ATOM 1311 O O . LEU A 1 160 ? -40.778 22.950 53.991 1.00 58.25 160 LEU A O 1
ATOM 1315 N N . GLU A 1 161 ? -42.200 22.493 55.704 1.00 58.75 161 GLU A N 1
ATOM 1316 C CA . GLU A 1 161 ? -43.184 23.483 55.309 1.00 58.75 161 GLU A CA 1
ATOM 1317 C C . GLU A 1 161 ? -42.381 24.770 55.268 1.00 58.75 161 GLU A C 1
ATOM 1319 O O . GLU A 1 161 ? -41.680 25.100 56.230 1.00 58.75 161 GLU A O 1
ATOM 1324 N N . LYS A 1 162 ? -42.310 25.383 54.084 1.00 59.69 162 LYS A N 1
ATOM 1325 C CA . LYS A 1 162 ? -41.592 26.634 53.909 1.00 59.69 162 LYS A CA 1
ATOM 1326 C C . LYS A 1 162 ? -42.330 27.615 54.806 1.00 59.69 162 LYS A C 1
ATOM 1328 O O . LYS A 1 162 ? -43.296 28.216 54.348 1.00 59.69 162 LYS A O 1
ATOM 1333 N N . GLU A 1 163 ? -41.920 27.723 56.068 1.00 58.06 163 GLU A N 1
ATOM 1334 C CA . GLU A 1 163 ? -42.295 28.809 56.955 1.00 58.06 163 GLU A CA 1
ATOM 1335 C C . GLU A 1 163 ? -42.025 30.049 56.128 1.00 58.06 163 GLU A C 1
ATOM 1337 O O . GLU A 1 163 ? -40.876 30.320 55.752 1.00 58.06 163 GLU A O 1
ATOM 1342 N N . ALA A 1 164 ? -43.111 30.676 55.676 1.00 59.09 164 ALA A N 1
ATOM 1343 C CA . ALA A 1 164 ? -43.045 31.742 54.706 1.00 59.09 164 ALA A CA 1
ATOM 1344 C C . ALA A 1 164 ? -42.054 32.759 55.258 1.00 59.09 164 ALA A C 1
ATOM 1346 O O . ALA A 1 164 ? -42.220 33.255 56.372 1.00 59.09 164 ALA A O 1
ATOM 1347 N N . TYR A 1 165 ? -40.976 33.003 54.516 1.00 60.47 165 TYR A N 1
ATOM 1348 C CA . TYR A 1 165 ? -39.951 33.953 54.906 1.00 60.47 165 TYR A CA 1
ATOM 1349 C C . TYR A 1 165 ? -40.630 35.294 55.207 1.00 60.47 165 TYR A C 1
ATOM 1351 O O . TYR A 1 165 ? -41.085 35.983 54.297 1.00 60.47 165 TYR A O 1
ATOM 1359 N N . VAL A 1 166 ? -40.737 35.646 56.491 1.00 59.50 166 VAL A N 1
ATOM 1360 C CA . VAL A 1 166 ? -41.202 36.964 56.922 1.00 59.50 166 VAL A CA 1
ATOM 1361 C C . VAL A 1 166 ? -39.980 37.881 56.889 1.00 59.50 166 VAL A C 1
ATOM 1363 O O . VAL A 1 166 ? -39.058 37.673 57.688 1.00 59.50 166 VAL A O 1
ATOM 1366 N N . PRO A 1 167 ? -39.926 38.884 55.993 1.00 56.62 167 PRO A N 1
ATOM 1367 C CA . PRO A 1 167 ? -38.771 39.762 55.885 1.00 56.62 167 PRO A CA 1
ATOM 1368 C C . PRO A 1 167 ? -38.501 40.467 57.217 1.00 56.62 167 PRO A C 1
ATOM 1370 O O . PRO A 1 167 ? -39.401 41.034 57.836 1.00 56.62 167 PRO A O 1
ATOM 1373 N N . GLN A 1 168 ? -37.238 40.486 57.646 1.00 57.19 168 GLN A N 1
ATOM 1374 C CA . GLN A 1 168 ? -36.791 41.080 58.917 1.00 57.19 168 GLN A CA 1
ATOM 1375 C C . GLN A 1 168 ? -37.051 42.600 59.042 1.00 57.19 168 GLN A C 1
ATOM 1377 O O . GLN A 1 168 ? -36.801 43.180 60.100 1.00 57.19 168 GLN A O 1
ATOM 1382 N N . ALA A 1 169 ? -37.555 43.251 57.990 1.00 55.69 169 ALA A N 1
ATOM 1383 C CA . ALA A 1 169 ? -37.864 44.677 57.961 1.00 55.69 169 ALA A CA 1
ATOM 1384 C C . ALA A 1 169 ? -38.971 45.078 58.956 1.00 55.69 169 ALA A C 1
ATOM 1386 O O . ALA A 1 169 ? -38.876 46.143 59.560 1.00 55.69 169 ALA A O 1
ATOM 1387 N N . SER A 1 170 ? -39.967 44.220 59.206 1.00 54.41 170 SER A N 1
ATOM 1388 C CA . SER A 1 170 ? -41.052 44.527 60.154 1.00 54.41 170 SER A CA 1
ATOM 1389 C C . SER A 1 170 ? -40.606 44.457 61.620 1.00 54.41 170 SER A C 1
ATOM 1391 O O . SER A 1 170 ? -41.024 45.277 62.430 1.00 54.41 170 SER A O 1
ATOM 1393 N N . ARG A 1 171 ? -39.668 43.561 61.961 1.00 50.88 171 ARG A N 1
ATOM 1394 C CA . ARG A 1 171 ? -39.148 43.412 63.338 1.00 50.88 171 ARG A CA 1
ATOM 1395 C C . ARG A 1 171 ? -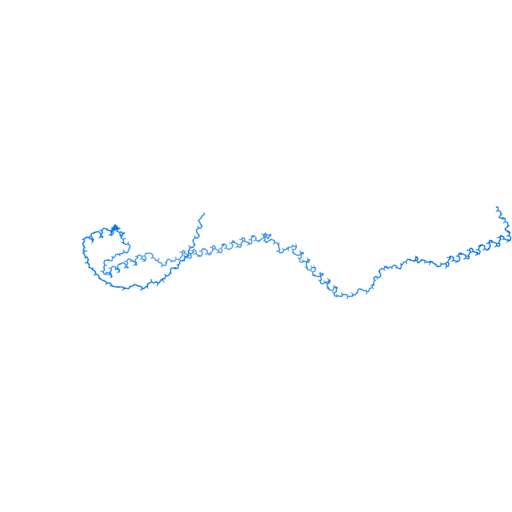38.207 44.543 63.765 1.00 50.88 171 ARG A C 1
ATOM 1397 O O . ARG A 1 171 ? -37.970 44.736 64.956 1.00 50.88 171 ARG A O 1
ATOM 1404 N N . LYS A 1 172 ? -37.626 45.280 62.808 1.00 47.88 172 LYS A N 1
ATOM 1405 C CA . LYS A 1 172 ? -36.778 46.450 63.096 1.00 47.88 172 LYS A CA 1
ATOM 1406 C C . LYS A 1 172 ? -37.590 47.722 63.358 1.00 47.88 172 LYS A C 1
ATOM 1408 O O . LYS A 1 172 ? -37.047 48.614 63.999 1.00 47.88 172 LYS A O 1
ATOM 1413 N N . ALA A 1 173 ? -38.839 47.809 62.895 1.00 52.88 173 ALA A N 1
ATOM 1414 C CA . ALA A 1 173 ? -39.686 48.987 63.096 1.00 52.88 173 ALA A CA 1
ATOM 1415 C C . ALA A 1 173 ? -40.239 49.081 64.532 1.00 52.88 173 ALA A C 1
ATOM 1417 O O . ALA A 1 173 ? -40.262 50.167 65.099 1.00 52.88 173 ALA A O 1
ATOM 1418 N N . GLU A 1 174 ? -40.589 47.951 65.156 1.00 50.66 174 GLU A N 1
ATOM 1419 C CA . GLU A 1 174 ? -41.056 47.917 66.555 1.00 50.66 174 GLU A CA 1
ATOM 1420 C C . GLU A 1 174 ? -39.931 48.169 67.570 1.00 50.66 174 GLU A C 1
ATOM 1422 O O . GLU A 1 174 ? -40.124 48.867 68.558 1.00 50.66 174 GLU A O 1
ATOM 1427 N N . ARG A 1 175 ? -38.715 47.676 67.307 1.00 49.69 175 ARG A N 1
ATOM 1428 C CA . ARG A 1 175 ? -37.570 47.834 68.224 1.00 49.69 175 ARG A CA 1
ATOM 1429 C C . ARG A 1 175 ? -36.943 49.233 68.252 1.00 49.69 175 ARG A C 1
ATOM 1431 O O . ARG A 1 175 ? -36.094 49.478 69.097 1.00 49.69 175 ARG A O 1
ATOM 1438 N N . GLN A 1 176 ? -37.309 50.130 67.335 1.00 52.66 176 GLN A N 1
ATOM 1439 C CA . GLN A 1 176 ? -36.748 51.489 67.261 1.00 52.66 176 GLN A CA 1
ATOM 1440 C C . GLN A 1 176 ? -37.535 52.532 68.070 1.00 52.66 176 GLN A C 1
ATOM 1442 O O . GLN A 1 176 ? -37.068 53.659 68.195 1.00 52.66 176 GLN A O 1
ATOM 1447 N N . GLN A 1 177 ? -38.697 52.183 68.636 1.00 55.22 177 GLN A N 1
ATOM 1448 C CA . GLN A 1 177 ? -39.460 53.101 69.497 1.00 55.22 177 GLN A CA 1
ATOM 1449 C C . GLN A 1 177 ? -39.102 52.983 70.985 1.00 55.22 177 GLN A C 1
ATOM 1451 O O . GLN A 1 177 ? -39.423 53.878 71.762 1.00 55.22 177 GLN A O 1
ATOM 1456 N N . GLU A 1 178 ? -38.366 51.943 71.382 1.00 57.41 178 GLU A N 1
ATOM 1457 C CA . GLU A 1 178 ? -37.955 51.728 72.768 1.00 57.41 178 GLU A CA 1
ATOM 1458 C C . GLU A 1 178 ? -36.442 51.480 72.849 1.00 57.41 178 GLU A C 1
ATOM 1460 O O . GLU A 1 178 ? -35.987 50.340 72.812 1.00 57.41 178 GLU A O 1
ATOM 1465 N N . GLN A 1 179 ? -35.649 52.552 72.952 1.00 43.34 179 GLN A N 1
ATOM 1466 C CA . GLN A 1 179 ? -34.750 52.819 74.095 1.00 43.34 179 GLN A CA 1
ATOM 1467 C C . GLN A 1 179 ? -33.573 53.767 73.757 1.00 43.34 179 GLN A C 1
ATOM 1469 O O . GLN A 1 179 ? -33.072 53.763 72.631 1.00 43.34 179 GLN A O 1
ATOM 1474 N N . PRO A 1 180 ? -33.135 54.597 74.733 1.00 44.47 180 PRO A N 1
ATOM 1475 C CA . PRO A 1 180 ? -32.162 55.670 74.544 1.00 44.47 180 PRO A CA 1
ATOM 1476 C C . PRO A 1 180 ? -30.690 55.248 74.711 1.00 44.47 180 PRO A C 1
ATOM 1478 O O . PRO A 1 180 ? -30.359 54.269 75.374 1.00 44.47 180 PRO A O 1
ATOM 1481 N N . HIS A 1 181 ? -29.838 56.092 74.119 1.00 40.84 181 HIS A N 1
ATOM 1482 C CA . HIS A 1 181 ? -28.382 56.250 74.227 1.00 40.84 181 HIS A CA 1
ATOM 1483 C C . HIS A 1 181 ? -27.659 55.608 75.428 1.00 40.84 181 HIS A C 1
ATOM 1485 O O . HIS A 1 181 ? -27.931 55.947 76.581 1.00 40.84 181 HIS A O 1
ATOM 1491 N N . ARG A 1 182 ? -26.572 54.876 75.132 1.00 37.09 182 ARG A N 1
ATOM 1492 C CA . ARG A 1 182 ? -25.326 54.933 75.916 1.00 37.09 182 ARG A CA 1
ATOM 1493 C C . ARG A 1 182 ? -24.107 54.597 75.048 1.00 37.09 182 ARG A C 1
ATOM 1495 O O . ARG A 1 182 ? -24.122 53.616 74.313 1.00 37.09 182 ARG A O 1
ATOM 1502 N N . GLU A 1 183 ? -23.113 55.476 75.116 1.00 39.72 183 GLU A N 1
ATOM 1503 C CA . GLU A 1 183 ? -21.850 55.470 74.372 1.00 39.72 183 GLU A CA 1
ATOM 1504 C C . GLU A 1 183 ? -20.810 54.483 74.932 1.00 39.72 183 GLU A C 1
ATOM 1506 O O . GLU A 1 183 ? -20.949 54.008 76.060 1.00 39.72 183 GLU A O 1
ATOM 1511 N N . GLU A 1 184 ? -19.740 54.332 74.135 1.00 39.97 184 GLU A N 1
ATOM 1512 C CA . GLU A 1 184 ? -18.379 53.860 74.457 1.00 39.97 184 GLU A CA 1
ATOM 1513 C C . GLU A 1 184 ? -18.127 52.340 74.386 1.00 39.97 184 GLU A C 1
ATOM 1515 O O . GLU A 1 184 ? -18.910 51.553 74.898 1.00 39.97 184 GLU A O 1
ATOM 1520 N N . GLN A 1 185 ? -17.032 51.809 73.827 1.00 32.81 185 GLN A N 1
ATOM 1521 C CA . GLN A 1 185 ? -15.913 52.275 72.984 1.00 32.81 185 GLN A CA 1
ATOM 1522 C C . GLN A 1 185 ? -14.985 51.042 72.786 1.00 32.81 185 GLN A C 1
ATOM 1524 O O . GLN A 1 185 ? -14.878 50.259 73.724 1.00 32.81 185 GLN A O 1
ATOM 1529 N N . HIS A 1 186 ? -14.280 50.949 71.642 1.00 33.88 186 HIS A N 1
ATOM 1530 C CA . HIS A 1 186 ? -13.018 50.195 71.397 1.00 33.88 186 HIS A CA 1
ATOM 1531 C C . HIS A 1 186 ? -13.044 48.641 71.570 1.00 33.88 186 HIS A C 1
ATOM 1533 O O . HIS A 1 186 ? -13.735 48.101 72.416 1.00 33.88 186 HIS A O 1
ATOM 1539 N N . GLU A 1 187 ? -12.335 47.790 70.821 1.00 38.22 187 GLU A N 1
ATOM 1540 C CA . GLU A 1 187 ? -11.349 47.914 69.741 1.00 38.22 187 GLU A CA 1
ATOM 1541 C C . GLU A 1 187 ? -11.173 46.544 69.035 1.00 38.22 187 GLU A C 1
ATOM 1543 O O . GLU A 1 187 ? -11.656 45.529 69.530 1.00 38.22 187 GLU A O 1
ATOM 1548 N N . SER A 1 188 ? -10.504 46.584 67.873 1.00 35.59 188 SER A N 1
ATOM 1549 C CA . SER A 1 188 ? -9.778 45.551 67.087 1.00 35.59 188 SER A CA 1
ATOM 1550 C C . SER A 1 188 ? -9.746 44.090 67.588 1.00 35.59 188 SER A C 1
ATOM 1552 O O . SER A 1 188 ? -9.544 43.839 68.765 1.00 35.59 188 SER A O 1
ATOM 1554 N N . GLU A 1 189 ? -9.820 43.057 66.741 1.00 38.56 189 GLU A N 1
ATOM 1555 C CA . GLU A 1 189 ? -8.829 42.737 65.698 1.00 38.56 189 GLU A CA 1
ATOM 1556 C C . GLU A 1 189 ? -9.440 41.958 64.516 1.00 38.56 189 GLU A C 1
ATOM 1558 O O . GLU A 1 189 ? -10.219 41.019 64.678 1.00 38.56 189 GLU A O 1
ATOM 1563 N N . SER A 1 190 ? -9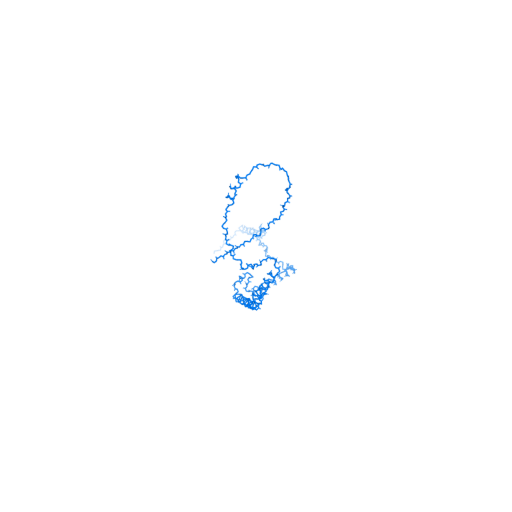.029 42.342 63.307 1.00 33.75 190 SER A N 1
ATOM 1564 C CA . SER A 1 190 ? -9.325 41.689 62.032 1.00 33.75 190 SER A CA 1
ATOM 1565 C C . SER A 1 190 ? -8.020 41.454 61.275 1.00 33.75 190 SER A C 1
ATOM 1567 O O . SER A 1 190 ? -7.242 42.392 61.107 1.00 33.75 190 SER A O 1
ATOM 1569 N N . GLY A 1 191 ? -7.828 40.242 60.762 1.00 36.88 191 GLY A N 1
ATOM 1570 C CA . GLY A 1 191 ? -6.753 39.880 59.836 1.00 36.88 191 GLY A CA 1
ATOM 1571 C C . GLY A 1 191 ? -6.212 38.492 60.176 1.00 36.88 191 GLY A C 1
ATOM 1572 O O . GLY A 1 191 ? -5.923 38.213 61.329 1.00 36.88 191 GLY A O 1
ATOM 1573 N N . SER A 1 192 ? -6.072 37.543 59.265 1.00 36.59 192 SER A N 1
ATOM 1574 C CA . SER A 1 192 ? -6.252 37.532 57.815 1.00 36.59 192 SER A CA 1
ATOM 1575 C C . SER A 1 192 ? -6.371 36.061 57.415 1.00 36.59 192 SER A C 1
ATOM 1577 O O . SER A 1 192 ? -5.536 35.249 57.814 1.00 36.59 192 SER A O 1
ATOM 1579 N N . GLY A 1 193 ? -7.421 35.717 56.673 1.00 39.53 193 GLY A N 1
ATOM 1580 C CA . GLY A 1 193 ? -7.617 34.401 56.077 1.00 39.53 193 GLY A CA 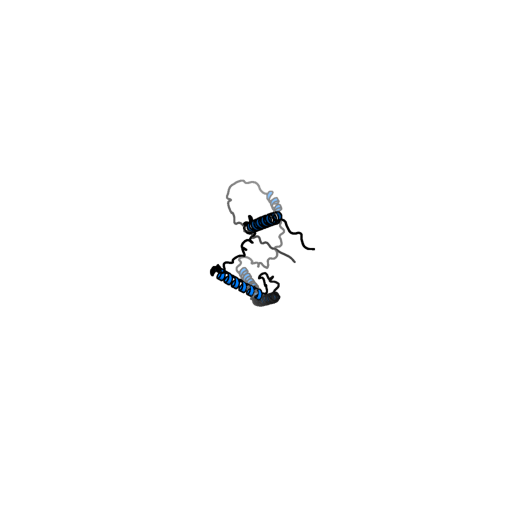1
ATOM 1581 C C . GLY A 1 193 ? -7.645 34.553 54.563 1.00 39.53 193 GLY A C 1
ATOM 1582 O O . GLY A 1 193 ? -8.600 35.103 54.029 1.00 39.53 193 GLY A O 1
ATOM 1583 N N . GLU A 1 194 ? -6.596 34.067 53.917 1.00 44.62 194 GLU A N 1
ATOM 1584 C CA . GLU A 1 194 ? -6.398 33.913 52.473 1.00 44.62 194 GLU A CA 1
ATOM 1585 C C . GLU A 1 194 ? -5.659 32.568 52.329 1.00 44.62 194 GLU A C 1
ATOM 1587 O O . GLU A 1 194 ? -4.860 32.221 53.198 1.00 44.62 194 GLU A O 1
ATOM 1592 N N . GLU A 1 195 ? -5.816 31.710 51.332 1.00 41.69 195 GLU A N 1
ATOM 1593 C CA . GLU A 1 195 ? -6.634 31.630 50.123 1.00 41.69 195 GLU A CA 1
ATOM 1594 C C . GLU A 1 195 ? -6.215 30.266 49.525 1.00 41.69 195 GLU A C 1
ATOM 1596 O O . GLU A 1 195 ? -5.021 29.968 49.478 1.00 41.69 195 GLU A O 1
ATOM 1601 N N . TYR A 1 196 ? -7.146 29.396 49.128 1.00 41.84 196 TYR A N 1
ATOM 1602 C CA . TYR A 1 196 ? -6.816 28.242 48.281 1.00 41.84 196 TYR A CA 1
ATOM 1603 C C . TYR A 1 196 ? -7.670 28.357 47.025 1.00 41.84 196 TYR A C 1
ATOM 1605 O O . TYR A 1 196 ? -8.893 28.232 47.087 1.00 41.84 196 TYR A O 1
ATOM 1613 N N . ALA A 1 197 ? -6.998 28.683 45.924 1.00 53.81 197 ALA A N 1
ATOM 1614 C CA . ALA A 1 197 ? -7.577 28.860 44.606 1.00 53.81 197 ALA A CA 1
ATOM 1615 C C . ALA A 1 197 ? -8.152 27.541 44.067 1.00 53.81 197 ALA A C 1
ATOM 1617 O O . ALA A 1 197 ? -7.588 26.466 44.272 1.00 53.81 197 ALA A O 1
ATOM 1618 N N . GLN A 1 198 ? -9.295 27.676 43.399 1.00 49.03 198 GLN A N 1
ATOM 1619 C CA . GLN A 1 198 ? -9.980 26.660 42.613 1.00 49.03 198 GLN A CA 1
ATOM 1620 C C . GLN A 1 198 ? -9.224 26.405 41.307 1.00 49.03 198 GLN A C 1
ATOM 1622 O O . GLN A 1 198 ? -8.946 27.345 40.567 1.00 49.03 198 GLN A O 1
ATOM 1627 N N . ASP A 1 199 ? -8.929 25.135 41.037 1.00 48.38 199 ASP A N 1
ATOM 1628 C CA . ASP A 1 199 ? -8.577 24.655 39.705 1.00 48.38 199 ASP A CA 1
ATOM 1629 C C . ASP A 1 199 ? -9.886 24.464 38.917 1.00 48.38 199 ASP A C 1
ATOM 1631 O O . ASP A 1 199 ? -10.709 23.608 39.255 1.00 48.38 199 ASP A O 1
ATOM 1635 N N . ASP A 1 200 ? -10.098 25.312 37.911 1.00 49.84 200 ASP A N 1
ATOM 1636 C CA . ASP A 1 200 ? -11.145 25.153 36.904 1.00 49.84 200 ASP A CA 1
ATOM 1637 C C . ASP A 1 200 ? -10.667 24.119 35.866 1.00 49.84 200 ASP A C 1
ATOM 1639 O O . ASP A 1 200 ? -9.808 24.405 35.033 1.00 49.84 200 ASP A O 1
ATOM 1643 N N . ASP A 1 201 ? -11.207 22.899 35.930 1.00 48.00 201 ASP A N 1
ATOM 1644 C CA . ASP A 1 201 ? -11.092 21.908 34.856 1.00 48.00 201 ASP A CA 1
ATOM 1645 C C . ASP A 1 201 ? -12.153 22.210 33.779 1.00 48.00 201 ASP A C 1
ATOM 1647 O O . ASP A 1 201 ? -13.339 21.900 33.939 1.00 48.00 201 ASP A O 1
ATOM 1651 N N . ASP A 1 202 ? -11.714 22.805 32.669 1.00 47.03 202 ASP A N 1
ATOM 1652 C CA . ASP A 1 202 ? -12.479 22.950 31.427 1.00 47.03 202 ASP A CA 1
ATOM 1653 C C . ASP A 1 202 ? -12.787 21.563 30.823 1.00 47.03 202 ASP A C 1
ATOM 1655 O O . ASP A 1 202 ? -11.936 20.908 30.216 1.00 47.03 202 ASP A O 1
ATOM 1659 N N . PHE A 1 203 ? -14.029 21.099 30.983 1.00 45.44 203 PHE A N 1
ATOM 1660 C CA . PHE A 1 203 ? -14.570 19.926 30.293 1.00 45.44 203 PHE A CA 1
ATOM 1661 C C . PHE A 1 203 ? -15.289 20.376 29.012 1.00 45.44 203 PHE A C 1
ATOM 1663 O O . PHE A 1 203 ? -16.457 20.763 29.046 1.00 45.44 203 PHE A O 1
ATOM 1670 N N . GLU A 1 204 ? -14.589 20.327 27.875 1.00 56.19 204 GLU A N 1
ATOM 1671 C CA . GLU A 1 204 ? -15.197 20.450 26.545 1.00 56.19 204 GLU A CA 1
ATOM 1672 C C . GLU A 1 204 ? -16.051 19.204 26.250 1.00 56.19 204 GLU A C 1
ATOM 1674 O O . GLU A 1 204 ? -15.544 18.090 26.098 1.00 56.19 204 GLU A O 1
ATOM 1679 N N . SER A 1 205 ? -17.371 19.390 26.183 1.00 51.28 205 SER A N 1
ATOM 1680 C CA . SER A 1 205 ? -18.321 18.404 25.673 1.00 51.28 205 SER A CA 1
ATOM 1681 C C . SER A 1 205 ? -18.660 18.718 24.215 1.00 51.28 205 SER A C 1
ATOM 1683 O O . SER A 1 205 ? -19.503 19.576 23.947 1.00 51.28 205 SER A O 1
ATOM 1685 N N . ASP A 1 206 ? -18.045 17.996 23.282 1.00 52.09 206 ASP A N 1
ATOM 1686 C CA . ASP A 1 206 ? -18.537 17.905 21.907 1.00 52.09 206 ASP A CA 1
ATOM 1687 C C . ASP A 1 206 ? -19.733 16.935 21.874 1.00 52.09 206 ASP A C 1
ATOM 1689 O O . ASP A 1 206 ? -19.579 15.714 21.783 1.00 52.09 206 ASP A O 1
ATOM 1693 N N . GLU A 1 207 ? -20.944 17.482 21.997 1.00 58.12 207 GLU A N 1
ATOM 1694 C CA . GLU A 1 207 ? -22.191 16.799 21.637 1.00 58.12 207 GLU A CA 1
ATOM 1695 C C . GLU A 1 207 ? -22.501 17.051 20.153 1.00 58.12 207 GLU A C 1
ATOM 1697 O O . GLU A 1 207 ? -23.231 17.978 19.803 1.00 58.12 207 GLU A O 1
ATOM 1702 N N . ASP A 1 208 ? -21.992 16.192 19.267 1.00 53.31 208 ASP A N 1
ATOM 1703 C CA . ASP A 1 208 ? -22.574 16.038 17.931 1.00 53.31 208 ASP A CA 1
ATOM 1704 C C . ASP A 1 208 ? -23.828 15.163 18.050 1.00 53.31 208 ASP A C 1
ATOM 1706 O O . ASP A 1 208 ? -23.773 13.944 18.242 1.00 53.31 208 ASP A O 1
ATOM 1710 N N . THR A 1 209 ? -24.977 15.830 17.978 1.00 57.84 209 THR A N 1
ATOM 1711 C CA . THR A 1 209 ? -26.306 15.217 17.932 1.00 57.84 209 THR A CA 1
ATOM 1712 C C . THR A 1 209 ? -26.694 14.979 16.467 1.00 57.84 209 THR A C 1
ATOM 1714 O O . THR A 1 209 ? -26.597 15.907 15.672 1.00 57.84 209 THR A O 1
ATOM 1717 N N . GLU A 1 210 ? -27.094 13.734 16.172 1.00 51.41 210 GLU A N 1
ATOM 1718 C CA . GLU A 1 210 ? -27.775 13.157 14.980 1.00 51.41 210 GLU A CA 1
ATOM 1719 C C . GLU A 1 210 ? -27.778 13.894 13.623 1.00 51.41 210 GLU A C 1
ATOM 1721 O O . GLU A 1 210 ? -28.408 14.966 13.481 1.00 51.41 210 GLU A O 1
#

Secondary structure (DSSP, 8-state):
-PPPPPPHHHHHHHHHHHHHHHHHHHHHHHPPPSS--SPP--------TT-----HHHHHHHHHHHHHHHHHHHHHHHHTT--TTS-TT--TTHHHHHHHHHHHHHHHHHHHHHHHHHHHHHPPPSS-HHHHHHHHHHHHHHHHHH-SS----GGG-----------THHHHHHTTSS--------------------------------

pLDDT: mean 74.61, std 19.55, range [32.81, 98.12]